Protein AF-A0A7S4EZ85-F1 (afdb_monomer_lite)

Structure (mmCIF, N/CA/C/O backbone):
data_AF-A0A7S4EZ85-F1
#
_entry.id   AF-A0A7S4EZ85-F1
#
loop_
_atom_site.group_PDB
_atom_site.id
_atom_site.type_symbol
_atom_site.label_atom_id
_atom_site.label_alt_id
_atom_site.label_comp_id
_atom_site.label_asym_id
_atom_site.label_entity_id
_atom_site.label_seq_id
_atom_site.pdbx_PDB_ins_code
_atom_site.Cartn_x
_atom_site.Cartn_y
_atom_site.Cartn_z
_atom_site.occupancy
_atom_site.B_iso_or_equiv
_atom_site.auth_seq_id
_atom_site.auth_comp_id
_atom_site.auth_asym_id
_atom_site.auth_atom_id
_atom_site.pdbx_PDB_model_num
ATOM 1 N N . MET A 1 1 ? -11.482 -18.197 4.451 1.00 43.00 1 MET A N 1
ATOM 2 C CA . MET A 1 1 ? -11.157 -16.796 4.796 1.00 43.00 1 MET A CA 1
ATOM 3 C C . MET A 1 1 ? -11.172 -15.980 3.517 1.00 43.00 1 MET A C 1
ATOM 5 O O . MET A 1 1 ? -10.595 -16.434 2.536 1.00 43.00 1 MET A O 1
ATOM 9 N N . GLY A 1 2 ? -11.897 -14.860 3.490 1.00 46.66 2 GLY A N 1
ATOM 10 C CA . GLY A 1 2 ? -11.925 -13.974 2.324 1.00 46.66 2 GLY A CA 1
ATOM 11 C C . GLY A 1 2 ? -10.583 -13.262 2.170 1.00 46.66 2 GLY A C 1
ATOM 12 O O . GLY A 1 2 ? -10.035 -12.781 3.157 1.00 46.66 2 GLY A O 1
ATOM 13 N N . ARG A 1 3 ? -10.043 -13.222 0.950 1.00 60.59 3 ARG A N 1
ATOM 14 C CA . ARG A 1 3 ? -8.898 -12.365 0.626 1.00 60.59 3 ARG A CA 1
ATOM 15 C C . ARG A 1 3 ? -9.414 -10.937 0.503 1.00 60.59 3 ARG A C 1
ATOM 17 O O . ARG A 1 3 ? -10.293 -10.693 -0.319 1.00 60.59 3 ARG A O 1
ATOM 24 N N . PHE A 1 4 ? -8.898 -10.022 1.313 1.00 78.00 4 PHE A N 1
ATOM 25 C CA . PHE A 1 4 ? -9.186 -8.596 1.187 1.00 78.00 4 PHE A CA 1
ATOM 26 C C . PHE A 1 4 ? -8.001 -7.887 0.526 1.00 78.00 4 PHE A C 1
ATOM 28 O O . PHE A 1 4 ? -6.850 -8.303 0.680 1.00 78.00 4 PHE A O 1
ATOM 35 N N . ALA A 1 5 ? -8.296 -6.844 -0.246 1.00 79.56 5 ALA A N 1
ATOM 36 C CA . ALA A 1 5 ? -7.300 -6.035 -0.931 1.00 79.56 5 ALA A CA 1
ATOM 37 C C . ALA A 1 5 ? -7.309 -4.620 -0.353 1.00 79.56 5 ALA A C 1
ATOM 39 O O . ALA A 1 5 ? -8.360 -3.985 -0.269 1.00 79.56 5 ALA A O 1
ATOM 40 N N . LEU A 1 6 ? -6.133 -4.140 0.031 1.00 82.81 6 LEU A N 1
ATOM 41 C CA . LEU A 1 6 ? -5.886 -2.766 0.424 1.00 82.81 6 LEU A CA 1
ATOM 42 C C . LEU A 1 6 ? -5.375 -2.003 -0.800 1.00 82.81 6 LEU A C 1
ATOM 44 O O . LEU A 1 6 ? -4.310 -2.322 -1.323 1.00 82.81 6 LEU A O 1
ATOM 48 N N . VAL A 1 7 ? -6.137 -1.011 -1.257 1.00 85.19 7 VAL A N 1
ATOM 49 C CA . VAL A 1 7 ? -5.767 -0.152 -2.389 1.00 85.19 7 VAL A CA 1
ATOM 50 C C . VAL A 1 7 ? -5.459 1.238 -1.853 1.00 85.19 7 VAL A C 1
ATOM 52 O O . VAL A 1 7 ? -6.335 1.880 -1.278 1.00 85.19 7 VAL A O 1
ATOM 55 N N . CYS A 1 8 ? -4.224 1.699 -2.028 1.00 86.25 8 CYS A N 1
ATOM 56 C CA . CYS A 1 8 ? -3.743 2.936 -1.420 1.00 86.25 8 CYS A CA 1
ATOM 57 C C . CYS A 1 8 ? -3.007 3.803 -2.428 1.00 86.25 8 CYS A C 1
ATOM 59 O O . CYS A 1 8 ? -2.204 3.301 -3.209 1.00 86.25 8 CYS A O 1
ATOM 61 N N . ASP A 1 9 ? -3.211 5.113 -2.339 1.00 89.38 9 ASP A N 1
ATOM 62 C CA . ASP A 1 9 ? -2.278 6.071 -2.924 1.00 89.38 9 ASP A CA 1
ATOM 63 C C . ASP A 1 9 ? -0.867 5.903 -2.315 1.00 89.38 9 ASP A C 1
ATOM 65 O O . ASP A 1 9 ? -0.711 5.396 -1.202 1.00 89.38 9 ASP A O 1
ATOM 69 N N . LEU A 1 10 ? 0.178 6.301 -3.041 1.00 89.50 10 LEU A N 1
ATOM 70 C CA . LEU A 1 10 ? 1.560 6.210 -2.564 1.00 89.50 10 LEU A CA 1
ATOM 71 C C . LEU A 1 10 ? 2.106 7.540 -2.051 1.00 89.50 10 LEU A C 1
ATOM 73 O O . LEU A 1 10 ? 2.644 7.606 -0.944 1.00 89.50 10 LEU A O 1
ATOM 77 N N . ASP A 1 11 ? 2.032 8.585 -2.869 1.00 82.38 11 ASP A N 1
ATOM 78 C CA . ASP A 1 11 ? 2.827 9.798 -2.701 1.00 82.38 11 ASP A CA 1
ATOM 79 C C . ASP A 1 11 ? 2.282 10.689 -1.581 1.00 82.38 11 ASP A C 1
ATOM 81 O O . ASP A 1 11 ? 1.299 11.405 -1.735 1.00 82.38 11 ASP A O 1
ATOM 85 N N . GLY A 1 12 ? 2.966 10.686 -0.434 1.00 75.06 12 GLY A N 1
ATOM 86 C CA . GLY A 1 12 ? 2.492 11.393 0.757 1.00 75.06 12 GLY A CA 1
ATOM 87 C C . GLY A 1 12 ? 1.373 10.661 1.500 1.00 75.06 12 GLY A C 1
ATOM 88 O O . GLY A 1 12 ? 0.860 11.231 2.464 1.00 75.06 12 GLY A O 1
ATOM 89 N N . THR A 1 13 ? 1.069 9.433 1.063 1.00 81.81 13 THR A N 1
ATOM 90 C CA . THR A 1 13 ? 0.199 8.464 1.726 1.00 81.81 13 THR A CA 1
ATOM 91 C C . THR A 1 13 ? 1.047 7.369 2.377 1.00 81.81 13 THR A C 1
ATOM 93 O O . THR A 1 13 ? 1.443 7.509 3.524 1.00 81.81 13 THR A O 1
ATOM 96 N N . LEU A 1 14 ? 1.417 6.314 1.643 1.00 85.88 14 LEU A N 1
ATOM 97 C CA . LEU A 1 14 ? 2.252 5.237 2.189 1.00 85.88 14 LEU A CA 1
ATOM 98 C C . LEU A 1 14 ? 3.740 5.595 2.221 1.00 85.88 14 LEU A C 1
ATOM 100 O O . LEU A 1 14 ? 4.479 5.139 3.093 1.00 85.88 14 LEU A O 1
ATOM 104 N N . LEU A 1 15 ? 4.207 6.373 1.242 1.00 88.25 15 LEU A N 1
ATOM 105 C CA . LEU A 1 15 ? 5.623 6.690 1.111 1.00 88.25 15 LEU A CA 1
ATOM 106 C C . LEU A 1 15 ? 5.997 7.919 1.940 1.00 88.25 15 LEU A C 1
ATOM 108 O O . LEU A 1 15 ? 5.321 8.952 1.841 1.00 88.25 15 LEU A O 1
ATOM 112 N N . PRO A 1 16 ? 7.126 7.878 2.675 1.00 84.25 16 PRO A N 1
ATOM 113 C CA . PRO A 1 16 ? 7.593 9.057 3.376 1.00 84.25 16 PRO A CA 1
ATOM 114 C C . PRO A 1 16 ? 7.947 10.173 2.387 1.00 84.25 16 PRO A C 1
ATOM 116 O O . PRO A 1 16 ? 8.383 9.942 1.248 1.00 84.25 16 PRO A O 1
ATOM 119 N N . ARG A 1 17 ? 7.749 11.416 2.835 1.00 81.19 17 ARG A N 1
ATOM 120 C CA . ARG A 1 17 ? 7.969 12.600 2.002 1.00 81.19 17 ARG A CA 1
ATOM 121 C C . ARG A 1 17 ? 9.449 12.776 1.664 1.00 81.19 17 ARG A C 1
ATOM 123 O O . ARG A 1 17 ? 10.295 12.554 2.531 1.00 81.19 17 ARG A O 1
ATOM 130 N N . PRO A 1 18 ? 9.770 13.233 0.443 1.00 85.00 18 PRO A N 1
ATOM 131 C CA . PRO A 1 18 ? 11.124 13.646 0.121 1.00 85.00 18 PRO A CA 1
ATOM 132 C C . PRO A 1 18 ? 11.614 14.786 1.024 1.00 85.00 18 PRO A C 1
ATOM 134 O O . PRO A 1 18 ? 10.828 15.652 1.414 1.00 85.00 18 PRO A O 1
ATOM 137 N N . TYR A 1 19 ? 12.911 14.807 1.329 1.00 81.88 19 TYR A N 1
ATOM 138 C CA . TYR A 1 19 ? 13.541 15.829 2.174 1.00 81.88 19 TYR A CA 1
ATOM 139 C C . TYR A 1 19 ? 14.948 16.199 1.684 1.00 81.88 19 TYR A C 1
ATOM 141 O O . TYR A 1 19 ? 15.572 15.453 0.936 1.00 81.88 19 TYR A O 1
ATOM 149 N N . GLY A 1 20 ? 15.471 17.344 2.134 1.00 82.44 20 GLY A N 1
ATOM 150 C CA . GLY A 1 20 ? 16.827 17.805 1.809 1.00 82.44 20 GLY A CA 1
ATOM 151 C C . GLY A 1 20 ? 16.972 18.497 0.446 1.00 82.44 20 GLY A C 1
ATOM 152 O O . GLY A 1 20 ? 16.021 18.608 -0.328 1.00 82.44 20 GLY A O 1
ATOM 153 N N . VAL A 1 21 ? 18.185 18.998 0.181 1.00 80.50 21 VAL A N 1
ATOM 154 C CA . VAL A 1 21 ? 18.593 19.608 -1.096 1.00 80.50 21 VAL A CA 1
ATOM 155 C C . VAL A 1 21 ? 19.984 19.063 -1.468 1.00 80.50 21 VAL A C 1
ATOM 157 O O . VAL A 1 21 ? 20.945 19.380 -0.766 1.00 80.50 21 VAL A O 1
ATOM 160 N N . PRO A 1 22 ? 20.121 18.251 -2.539 1.00 84.81 22 PRO A N 1
ATOM 161 C CA . PRO A 1 22 ? 19.055 17.784 -3.432 1.00 84.81 22 PRO A CA 1
ATOM 162 C C . PRO A 1 22 ? 18.043 16.858 -2.722 1.00 84.81 22 PRO A C 1
ATOM 164 O O . PRO A 1 22 ? 18.374 16.278 -1.686 1.00 84.81 22 PRO A O 1
ATOM 167 N N . PRO A 1 23 ? 16.812 16.727 -3.252 1.00 85.81 23 PRO A N 1
ATOM 168 C CA . PRO A 1 23 ? 15.755 15.949 -2.615 1.00 85.81 23 PRO A CA 1
ATOM 169 C C . PRO A 1 23 ? 16.105 14.457 -2.549 1.00 85.81 23 PRO A C 1
ATOM 171 O O . PRO A 1 23 ? 16.329 13.804 -3.567 1.00 85.81 23 PRO A O 1
ATOM 174 N N . ILE A 1 24 ? 16.106 13.916 -1.334 1.00 85.69 24 ILE A N 1
ATOM 175 C CA . ILE A 1 24 ? 16.218 12.491 -1.027 1.00 85.69 24 ILE A CA 1
ATOM 176 C C . ILE A 1 24 ? 14.803 11.934 -0.936 1.00 85.69 24 ILE A C 1
ATOM 178 O O . ILE A 1 24 ? 14.000 12.418 -0.143 1.00 85.69 24 ILE A O 1
ATOM 182 N N . ALA A 1 25 ? 14.497 10.919 -1.740 1.00 89.00 25 ALA A N 1
ATOM 183 C CA . ALA A 1 25 ? 13.196 10.263 -1.770 1.00 89.00 25 ALA A CA 1
ATOM 184 C C . ALA A 1 25 ? 13.276 8.925 -1.007 1.00 89.00 25 ALA A C 1
ATOM 186 O O . ALA A 1 25 ? 13.711 7.926 -1.587 1.00 89.00 25 ALA A O 1
ATOM 187 N N . PRO A 1 26 ? 12.904 8.882 0.286 1.00 89.44 26 PRO A N 1
ATOM 188 C CA . PRO A 1 26 ? 13.057 7.682 1.104 1.00 89.44 26 PRO A CA 1
ATOM 189 C C . PRO A 1 26 ? 12.141 6.544 0.623 1.00 89.44 26 PRO A C 1
ATOM 191 O O . PRO A 1 26 ? 11.081 6.818 0.040 1.00 89.44 26 PRO A O 1
ATOM 194 N N . PRO A 1 27 ? 12.537 5.280 0.841 1.00 94.19 27 PRO A N 1
ATOM 195 C CA . PRO A 1 27 ? 11.707 4.122 0.540 1.00 94.19 27 PRO A CA 1
ATOM 196 C C . PRO A 1 27 ? 10.623 3.891 1.608 1.00 94.19 27 PRO A C 1
ATOM 198 O O . PRO A 1 27 ? 10.640 4.505 2.675 1.00 94.19 27 PRO A O 1
ATOM 201 N N . LEU A 1 28 ? 9.692 2.978 1.321 1.00 92.88 28 LEU A N 1
ATOM 202 C CA . LEU A 1 28 ? 8.579 2.596 2.189 1.00 92.88 28 LEU A CA 1
ATOM 203 C C . LEU A 1 28 ? 9.061 2.126 3.563 1.00 92.88 28 LEU A C 1
ATOM 205 O O . LEU A 1 28 ? 8.479 2.531 4.563 1.00 92.88 28 LEU A O 1
ATOM 209 N N . SER A 1 29 ? 10.140 1.337 3.624 1.00 92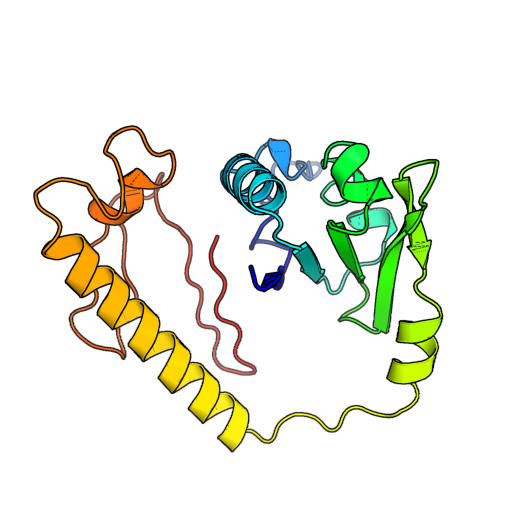.19 29 SER A N 1
ATOM 210 C CA . SER A 1 29 ? 10.679 0.788 4.879 1.00 92.19 29 SER A CA 1
ATOM 211 C C . SER A 1 29 ? 11.128 1.836 5.897 1.00 92.19 29 SER A C 1
ATOM 213 O O . SER A 1 29 ? 11.284 1.522 7.074 1.00 92.19 29 SER A O 1
ATOM 215 N N . HIS A 1 30 ? 11.311 3.087 5.472 1.00 87.06 30 HIS A N 1
ATOM 216 C CA . HIS A 1 30 ? 11.650 4.200 6.358 1.00 87.06 30 HIS A CA 1
ATOM 217 C C . HIS A 1 30 ? 10.407 4.886 6.954 1.00 87.06 30 HIS A C 1
ATOM 219 O O . HIS A 1 30 ? 10.545 5.826 7.735 1.00 87.06 30 HIS A O 1
ATOM 225 N N . GLY A 1 31 ? 9.202 4.477 6.548 1.00 81.81 31 GLY A N 1
ATOM 226 C CA . GLY A 1 31 ? 7.930 5.034 6.998 1.00 81.81 31 GLY A CA 1
ATOM 227 C C . GLY A 1 31 ? 7.205 4.152 8.016 1.00 81.81 31 GLY A C 1
ATOM 228 O O . GLY A 1 31 ? 7.455 2.948 8.089 1.00 81.81 31 GLY A O 1
ATOM 229 N N . PRO A 1 32 ? 6.248 4.728 8.766 1.00 81.50 32 PRO A N 1
ATOM 230 C CA . PRO A 1 32 ? 5.477 3.995 9.772 1.00 81.50 32 PRO A CA 1
ATOM 231 C C . PRO A 1 32 ? 4.549 2.933 9.160 1.00 81.50 32 PRO A C 1
ATOM 233 O O . PRO A 1 32 ? 4.208 1.962 9.828 1.00 81.50 32 PRO A O 1
ATOM 236 N N . ALA A 1 33 ? 4.177 3.076 7.884 1.00 84.62 33 ALA A N 1
ATOM 237 C CA . ALA A 1 33 ? 3.264 2.162 7.204 1.00 84.62 33 ALA A CA 1
ATOM 238 C C . ALA A 1 33 ? 3.884 0.795 6.858 1.00 84.62 33 ALA A C 1
ATOM 240 O O . ALA A 1 33 ? 3.151 -0.164 6.625 1.00 84.62 33 ALA A O 1
ATOM 241 N N . TYR A 1 34 ? 5.215 0.664 6.818 1.00 87.00 34 TYR A N 1
ATOM 242 C CA . TYR A 1 34 ? 5.855 -0.551 6.302 1.00 87.00 34 TYR A CA 1
ATOM 243 C C . TYR A 1 34 ? 5.533 -1.804 7.121 1.00 87.00 34 TYR A C 1
ATOM 245 O O . TYR A 1 34 ? 5.096 -2.811 6.565 1.00 87.00 34 TYR A O 1
ATOM 253 N N . GLN A 1 35 ? 5.718 -1.737 8.440 1.00 86.25 35 GLN A N 1
ATOM 254 C CA . GLN A 1 35 ? 5.521 -2.890 9.316 1.00 86.25 35 GLN A CA 1
ATOM 255 C C . GLN A 1 35 ? 4.047 -3.350 9.363 1.00 86.25 35 GLN A C 1
ATOM 257 O O . GLN A 1 35 ? 3.808 -4.539 9.140 1.00 86.25 35 GLN A O 1
ATOM 262 N N . PRO A 1 36 ? 3.048 -2.453 9.519 1.00 84.62 36 PRO A N 1
ATOM 263 C CA . PRO A 1 36 ? 1.638 -2.830 9.403 1.00 84.62 36 PRO A CA 1
ATOM 264 C C . PRO A 1 36 ? 1.282 -3.493 8.064 1.00 84.62 36 PRO A C 1
ATOM 266 O O . PRO A 1 36 ? 0.527 -4.462 8.031 1.00 84.62 36 PRO A O 1
ATOM 269 N N . LEU A 1 37 ? 1.846 -3.021 6.946 1.00 87.00 37 LEU A N 1
ATOM 270 C CA . LEU A 1 37 ? 1.600 -3.632 5.636 1.00 87.00 37 LEU A CA 1
ATOM 271 C C . LEU A 1 37 ? 2.153 -5.060 5.552 1.00 87.00 37 LEU A C 1
ATOM 273 O O . LEU A 1 37 ? 1.502 -5.927 4.970 1.00 87.00 37 LEU A O 1
ATOM 277 N N . LEU A 1 38 ? 3.324 -5.328 6.140 1.00 90.12 38 LEU A N 1
ATOM 278 C CA . LEU A 1 38 ? 3.862 -6.689 6.215 1.00 90.12 38 LEU A CA 1
ATOM 279 C C . LEU A 1 38 ? 2.953 -7.612 7.028 1.00 90.12 38 LEU A C 1
ATOM 281 O O . LEU A 1 38 ? 2.698 -8.733 6.600 1.00 90.12 38 LEU A O 1
ATOM 285 N N . GLU A 1 39 ? 2.438 -7.144 8.162 1.00 85.25 39 GLU A N 1
ATOM 286 C CA . GLU A 1 39 ? 1.526 -7.918 9.010 1.00 85.25 39 GLU A CA 1
ATOM 287 C C . GLU A 1 39 ? 0.217 -8.247 8.281 1.00 85.25 39 GLU A C 1
ATOM 289 O O . GLU A 1 39 ? -0.234 -9.392 8.304 1.00 85.25 39 GLU A O 1
ATOM 294 N N . LEU A 1 40 ? -0.352 -7.289 7.545 1.00 82.94 40 LEU A N 1
ATOM 295 C CA . LEU A 1 40 ? -1.525 -7.536 6.703 1.00 82.94 40 LEU A CA 1
ATOM 296 C C . LEU A 1 40 ? -1.248 -8.589 5.621 1.00 82.94 40 LEU A C 1
ATOM 298 O O . LEU A 1 40 ? -2.079 -9.470 5.389 1.00 82.94 40 LEU A O 1
ATOM 302 N N . LEU A 1 41 ? -0.081 -8.532 4.975 1.00 88.00 41 LEU A N 1
ATOM 303 C CA . LEU A 1 41 ? 0.319 -9.525 3.976 1.00 88.00 41 LEU A CA 1
ATOM 304 C C . LEU A 1 41 ? 0.468 -10.928 4.589 1.00 88.00 41 LEU A C 1
ATOM 306 O O . LEU A 1 41 ? 0.053 -11.905 3.966 1.00 88.00 41 LEU A O 1
ATOM 310 N N . GLU A 1 42 ? 0.992 -11.043 5.814 1.00 89.88 42 GLU A N 1
ATOM 311 C CA . GLU A 1 42 ? 1.065 -12.322 6.544 1.00 89.88 42 GLU A CA 1
ATOM 312 C C . GLU A 1 42 ? -0.322 -12.887 6.873 1.00 89.88 42 GLU A C 1
ATOM 314 O O . GLU A 1 42 ? -0.529 -14.100 6.838 1.00 89.88 42 GLU A O 1
ATOM 319 N N . LEU A 1 43 ? -1.301 -12.017 7.126 1.00 84.88 43 LEU A N 1
ATOM 320 C CA . LEU A 1 43 ? -2.703 -12.399 7.315 1.00 84.88 43 LEU A CA 1
ATOM 321 C C . LEU A 1 43 ? -3.414 -12.768 5.997 1.00 84.88 43 LEU A C 1
ATOM 323 O O . LEU A 1 43 ? -4.586 -13.148 6.008 1.00 84.88 43 LEU A O 1
ATOM 327 N N . GLY A 1 44 ? -2.715 -12.695 4.860 1.00 83.88 44 GLY A N 1
ATOM 328 C CA . GLY A 1 44 ? -3.226 -13.071 3.542 1.00 83.88 44 GLY A CA 1
ATOM 329 C C . GLY A 1 44 ? -3.914 -11.940 2.777 1.00 83.88 44 GLY A C 1
ATOM 330 O O . GLY A 1 44 ? -4.648 -12.222 1.822 1.00 83.88 44 GLY A O 1
ATOM 331 N N . ALA A 1 45 ? -3.697 -10.685 3.179 1.00 84.25 45 ALA A N 1
ATOM 332 C CA . ALA A 1 45 ? -4.139 -9.522 2.419 1.00 84.25 45 ALA A CA 1
ATOM 333 C C . ALA A 1 45 ? -3.379 -9.385 1.092 1.00 84.25 45 ALA A C 1
ATOM 335 O O . ALA A 1 45 ? -2.301 -9.946 0.894 1.00 84.25 45 ALA A O 1
ATOM 336 N N . MET A 1 46 ? -3.936 -8.577 0.196 1.00 89.25 46 MET A N 1
ATOM 337 C CA . MET A 1 46 ? -3.237 -8.035 -0.966 1.00 89.25 46 MET A CA 1
ATOM 338 C C . MET A 1 46 ? -3.045 -6.530 -0.781 1.00 89.25 46 MET A C 1
ATOM 340 O O . MET A 1 46 ? -3.961 -5.852 -0.327 1.00 89.25 46 MET A O 1
ATOM 344 N N . VAL A 1 47 ? -1.885 -5.999 -1.158 1.00 90.88 47 VAL A N 1
ATOM 345 C CA . VAL A 1 47 ? -1.579 -4.566 -1.125 1.00 90.88 47 VAL A CA 1
ATOM 346 C C . VAL A 1 47 ? -1.381 -4.069 -2.552 1.00 90.88 47 VAL A C 1
ATOM 348 O O . VAL A 1 47 ? -0.534 -4.574 -3.289 1.00 90.88 47 VAL A O 1
ATOM 351 N N . VAL A 1 48 ? -2.153 -3.058 -2.937 1.00 92.44 48 VAL A N 1
ATOM 352 C CA . VAL A 1 48 ? -2.089 -2.407 -4.244 1.00 92.44 48 VAL A CA 1
ATOM 353 C C . VAL A 1 48 ? -1.728 -0.941 -4.036 1.00 92.44 48 VAL A C 1
ATOM 355 O O . VAL A 1 48 ? -2.542 -0.152 -3.558 1.00 92.44 48 VAL A O 1
ATOM 358 N N . GLY A 1 49 ? -0.502 -0.574 -4.397 1.00 93.44 49 GLY A N 1
ATOM 359 C CA . GLY A 1 49 ? -0.080 0.823 -4.448 1.00 93.44 49 GLY A CA 1
ATOM 360 C C . GLY A 1 49 ? -0.591 1.496 -5.716 1.00 93.44 49 GLY A C 1
ATOM 361 O O . GLY A 1 49 ? -0.517 0.901 -6.786 1.00 93.44 49 GLY A O 1
ATOM 362 N N . VAL A 1 50 ? -1.078 2.727 -5.620 1.00 91.06 50 VAL A N 1
ATOM 363 C CA . VAL A 1 50 ? -1.557 3.538 -6.741 1.00 91.06 50 VAL A CA 1
ATOM 364 C C . VAL A 1 50 ? -0.788 4.851 -6.762 1.00 91.06 50 VAL A C 1
ATOM 366 O O . VAL A 1 50 ? -0.613 5.498 -5.737 1.00 91.06 50 VAL A O 1
ATOM 369 N N . THR A 1 51 ? -0.303 5.259 -7.927 1.00 91.44 51 THR A N 1
ATOM 370 C CA . THR A 1 51 ? 0.440 6.515 -8.089 1.00 91.44 51 THR A CA 1
ATOM 371 C C . THR A 1 51 ? 0.196 7.114 -9.468 1.00 91.44 51 THR A C 1
ATOM 373 O O . THR A 1 51 ? -0.067 6.405 -10.440 1.00 91.44 51 THR A O 1
ATOM 376 N N . GLY A 1 52 ? 0.290 8.441 -9.560 1.00 88.50 52 GLY A N 1
ATOM 377 C CA . GLY A 1 52 ? 0.339 9.161 -10.836 1.00 88.50 52 GLY A CA 1
ATOM 378 C C . GLY A 1 52 ? 1.705 9.099 -11.530 1.00 88.50 52 GLY A C 1
ATOM 379 O O . GLY A 1 52 ? 1.806 9.462 -12.697 1.00 88.50 52 GLY A O 1
ATOM 380 N N . SER A 1 53 ? 2.751 8.654 -10.830 1.00 91.69 53 SER A N 1
ATOM 381 C CA . SER A 1 53 ? 4.120 8.579 -11.359 1.00 91.69 53 SER A CA 1
ATOM 382 C C . SER A 1 53 ? 4.351 7.304 -12.176 1.00 91.69 53 SER A C 1
ATOM 384 O O . SER A 1 53 ? 3.513 6.403 -12.168 1.00 91.69 53 SER A O 1
ATOM 386 N N . SER A 1 54 ? 5.494 7.208 -12.863 1.00 93.81 54 SER A N 1
ATOM 387 C CA . SER A 1 54 ? 5.886 6.007 -13.611 1.00 93.81 54 SER A CA 1
ATOM 388 C C . SER A 1 54 ? 6.418 4.897 -12.694 1.00 93.81 54 SER A C 1
ATOM 390 O O . SER A 1 54 ? 6.769 5.127 -11.530 1.00 93.81 54 SER A O 1
ATOM 392 N N . LEU A 1 55 ? 6.534 3.679 -13.238 1.00 94.81 55 LEU A N 1
ATOM 393 C CA . LEU A 1 55 ? 7.104 2.530 -12.524 1.00 94.81 55 LEU A CA 1
ATOM 394 C C . LEU A 1 55 ? 8.499 2.830 -11.968 1.00 94.81 55 LEU A C 1
ATOM 396 O O . LEU A 1 55 ? 8.769 2.512 -10.814 1.00 94.81 55 LEU A O 1
ATOM 400 N N . ASP A 1 56 ? 9.375 3.462 -12.749 1.00 94.25 56 ASP A N 1
ATOM 401 C CA . ASP A 1 56 ? 10.767 3.695 -12.349 1.00 94.25 56 ASP A CA 1
ATOM 402 C C . ASP A 1 56 ? 10.892 4.553 -11.086 1.00 94.25 56 ASP A C 1
ATOM 404 O O . ASP A 1 56 ? 11.810 4.350 -10.290 1.00 94.25 56 ASP A O 1
ATOM 408 N N . THR A 1 57 ? 9.946 5.469 -10.857 1.00 90.31 57 THR A N 1
ATOM 409 C CA . THR A 1 57 ? 9.928 6.321 -9.661 1.00 90.31 57 THR A CA 1
ATOM 410 C C . THR A 1 57 ? 9.703 5.515 -8.382 1.00 90.31 57 THR A C 1
ATOM 412 O O . THR A 1 57 ? 10.350 5.771 -7.364 1.00 90.31 57 THR A O 1
ATOM 415 N N . HIS A 1 58 ? 8.812 4.522 -8.430 1.00 94.06 58 HIS A N 1
ATOM 416 C CA . HIS A 1 58 ? 8.311 3.836 -7.231 1.00 94.06 58 HIS A CA 1
ATOM 417 C C . HIS A 1 58 ? 8.648 2.352 -7.160 1.00 94.06 58 HIS A C 1
ATOM 419 O O . HIS A 1 58 ? 8.416 1.715 -6.135 1.00 94.06 58 HIS A O 1
ATOM 425 N N . ARG A 1 59 ? 9.288 1.802 -8.192 1.00 95.56 59 ARG A N 1
ATOM 426 C CA . ARG A 1 59 ? 9.776 0.424 -8.209 1.00 95.56 59 ARG A CA 1
ATOM 427 C C . ARG A 1 59 ? 10.640 0.128 -6.988 1.00 95.56 59 ARG A C 1
ATOM 429 O O . ARG A 1 59 ? 10.329 -0.785 -6.237 1.00 95.56 59 ARG A O 1
ATOM 436 N N . LYS A 1 60 ? 11.689 0.924 -6.771 1.00 94.31 60 LYS A N 1
ATOM 437 C CA . LYS A 1 60 ? 12.603 0.742 -5.634 1.00 94.31 60 LYS A CA 1
ATOM 438 C C . LYS A 1 60 ? 12.030 1.261 -4.324 1.00 94.31 60 LYS A C 1
ATOM 440 O O . LYS A 1 60 ? 12.338 0.723 -3.280 1.00 94.31 60 LYS A O 1
ATOM 445 N N . ARG A 1 61 ? 11.226 2.325 -4.376 1.00 93.56 61 ARG A N 1
ATOM 446 C CA . ARG A 1 61 ? 10.718 2.987 -3.167 1.00 93.56 61 ARG A CA 1
ATOM 447 C C . ARG A 1 61 ? 9.542 2.261 -2.533 1.00 93.56 61 ARG A C 1
ATOM 449 O O . ARG A 1 61 ? 9.323 2.436 -1.347 1.00 93.56 61 ARG A O 1
ATOM 456 N N . PHE A 1 62 ? 8.777 1.504 -3.309 1.00 96.31 62 PHE A N 1
ATOM 457 C CA . PHE A 1 62 ? 7.575 0.821 -2.845 1.00 96.31 62 PHE A CA 1
ATOM 458 C C . PHE A 1 62 ? 7.624 -0.664 -3.180 1.00 96.31 62 PHE A C 1
ATOM 460 O O . PHE A 1 62 ? 7.585 -1.504 -2.291 1.00 96.31 62 PHE A O 1
ATOM 467 N N . PHE A 1 63 ? 7.708 -0.999 -4.468 1.00 96.81 63 PHE A N 1
ATOM 468 C CA . PHE A 1 63 ? 7.441 -2.364 -4.908 1.00 96.81 63 PHE A CA 1
ATOM 469 C C . PHE A 1 63 ? 8.507 -3.348 -4.414 1.00 96.81 63 PHE A C 1
ATOM 471 O O . PHE A 1 63 ? 8.174 -4.365 -3.815 1.00 96.81 63 PHE A O 1
ATOM 478 N N . GLU A 1 64 ? 9.786 -3.038 -4.626 1.00 96.88 64 GLU A N 1
ATOM 479 C CA . GLU A 1 64 ? 10.922 -3.893 -4.259 1.00 96.88 64 GLU A CA 1
ATOM 480 C C . GLU A 1 64 ? 11.229 -3.907 -2.755 1.00 96.88 64 GLU A C 1
ATOM 482 O O . GLU A 1 64 ? 11.973 -4.783 -2.315 1.00 96.88 64 GLU A O 1
ATOM 487 N N . GLU A 1 65 ? 10.614 -3.017 -1.971 1.00 97.19 65 GLU A N 1
ATOM 488 C CA . GLU A 1 65 ? 10.739 -3.004 -0.507 1.00 97.19 65 GLU A CA 1
ATOM 489 C C . GLU A 1 65 ? 10.081 -4.226 0.134 1.00 97.19 65 GLU A C 1
ATOM 491 O O . GLU A 1 65 ? 10.491 -4.670 1.202 1.00 97.19 65 GLU A O 1
ATOM 496 N N . PHE A 1 66 ? 9.076 -4.815 -0.519 1.00 97.75 66 PHE A N 1
ATOM 497 C CA . PHE A 1 66 ? 8.411 -5.992 0.020 1.00 97.75 66 PHE A CA 1
ATOM 498 C C . PHE A 1 66 ? 9.249 -7.271 -0.160 1.00 97.75 66 PHE A C 1
ATOM 500 O O . PHE A 1 66 ? 9.831 -7.508 -1.234 1.00 97.75 66 PHE A O 1
ATOM 507 N N . PRO A 1 67 ? 9.244 -8.173 0.844 1.00 97.88 67 PRO A N 1
ATOM 508 C CA . PRO A 1 67 ? 9.870 -9.484 0.750 1.00 97.88 67 PRO A CA 1
ATOM 509 C C . PRO A 1 67 ? 9.481 -10.253 -0.516 1.00 97.88 67 PRO A C 1
ATOM 511 O O . PRO A 1 67 ? 8.324 -10.256 -0.947 1.00 97.88 67 PRO A O 1
ATOM 514 N N . LEU A 1 68 ? 10.451 -10.982 -1.077 1.00 97.75 68 LEU A N 1
ATOM 515 C CA . LEU A 1 68 ? 10.303 -11.696 -2.348 1.00 97.75 68 LEU A CA 1
ATOM 516 C C . LEU A 1 68 ? 9.073 -12.618 -2.386 1.00 97.75 68 LEU A C 1
ATOM 518 O O . LEU A 1 68 ? 8.398 -12.687 -3.410 1.00 97.75 68 LEU A O 1
ATOM 522 N N . ARG A 1 69 ? 8.743 -13.287 -1.272 1.00 97.94 69 ARG A N 1
ATOM 523 C CA . ARG A 1 69 ? 7.579 -14.188 -1.176 1.00 97.94 69 ARG A CA 1
ATOM 524 C C . ARG A 1 69 ? 6.238 -13.486 -1.426 1.00 97.94 69 ARG A C 1
ATOM 526 O O . ARG A 1 69 ? 5.338 -14.081 -2.008 1.00 97.94 69 ARG A O 1
ATOM 533 N N . PHE A 1 70 ? 6.095 -12.223 -1.022 1.00 97.50 70 PHE A N 1
ATOM 534 C CA . PHE A 1 70 ? 4.851 -11.472 -1.220 1.00 97.50 70 PHE A CA 1
ATOM 535 C C . PHE A 1 70 ? 4.755 -10.932 -2.645 1.00 97.50 70 PHE A C 1
ATOM 537 O O . PHE A 1 70 ? 3.681 -10.932 -3.242 1.00 97.50 70 PHE A O 1
ATOM 544 N N . ARG A 1 71 ? 5.897 -10.557 -3.233 1.00 97.56 71 ARG A N 1
ATOM 545 C CA . ARG A 1 71 ? 5.964 -10.166 -4.645 1.00 97.56 71 ARG A CA 1
ATOM 546 C C . ARG A 1 71 ? 5.645 -11.342 -5.568 1.00 97.56 71 ARG A C 1
ATOM 548 O O . ARG A 1 71 ? 4.739 -11.249 -6.386 1.00 97.56 71 ARG A O 1
ATOM 555 N N . THR A 1 72 ? 6.339 -12.465 -5.402 1.00 97.56 72 THR A N 1
ATOM 556 C CA . THR A 1 72 ? 6.176 -13.671 -6.243 1.00 97.56 72 THR A CA 1
ATOM 557 C C . THR A 1 72 ? 4.794 -14.316 -6.129 1.00 97.56 72 THR A C 1
ATOM 559 O O . THR A 1 72 ? 4.301 -14.872 -7.106 1.00 97.56 72 THR A O 1
ATOM 562 N N . SER A 1 73 ? 4.131 -14.207 -4.974 1.00 95.25 73 SER A N 1
ATOM 563 C CA . SER A 1 73 ? 2.751 -14.685 -4.791 1.00 95.25 73 SER A CA 1
ATOM 564 C C . SER A 1 73 ? 1.682 -13.752 -5.371 1.00 95.25 73 SER A C 1
ATOM 566 O O . SER A 1 73 ? 0.501 -14.101 -5.357 1.00 95.25 73 SER A O 1
ATOM 568 N N . GLY A 1 74 ? 2.067 -12.576 -5.881 1.00 92.69 74 GLY A N 1
ATOM 569 C CA . GLY A 1 74 ? 1.134 -11.571 -6.388 1.00 92.69 74 GLY A CA 1
ATOM 570 C C . GLY A 1 74 ? 0.357 -10.836 -5.293 1.00 92.69 74 GLY A C 1
ATOM 571 O O . GLY A 1 74 ? -0.635 -10.184 -5.599 1.00 92.69 74 GLY A O 1
ATOM 572 N N . ALA A 1 75 ? 0.785 -10.926 -4.030 1.00 93.88 75 ALA A N 1
ATOM 573 C CA . ALA A 1 75 ? 0.157 -10.211 -2.920 1.00 93.88 75 ALA A CA 1
ATOM 574 C C . ALA A 1 75 ? 0.492 -8.708 -2.917 1.00 93.88 75 ALA A C 1
ATOM 576 O O . ALA A 1 75 ? -0.170 -7.939 -2.229 1.00 93.88 75 ALA A O 1
ATOM 577 N N . VAL A 1 76 ? 1.492 -8.281 -3.694 1.00 96.12 76 VAL A N 1
ATOM 578 C CA . VAL A 1 76 ? 1.870 -6.873 -3.867 1.00 96.12 76 VAL A CA 1
ATOM 579 C C . VAL A 1 76 ? 1.730 -6.481 -5.332 1.00 96.12 76 VAL A C 1
ATOM 581 O O . VAL A 1 76 ? 2.280 -7.143 -6.219 1.00 96.12 76 VAL A O 1
ATOM 584 N N . MET A 1 77 ? 1.024 -5.382 -5.581 1.00 96.31 77 MET A N 1
ATOM 585 C CA . MET A 1 77 ? 0.825 -4.808 -6.908 1.00 96.31 77 MET A CA 1
ATOM 586 C C . MET A 1 77 ? 1.073 -3.298 -6.900 1.00 96.31 77 MET A C 1
ATOM 588 O O . MET A 1 77 ? 0.972 -2.639 -5.864 1.00 96.31 77 MET A O 1
ATOM 592 N N . LEU A 1 78 ? 1.392 -2.747 -8.068 1.00 96.75 78 LEU A N 1
ATOM 593 C CA . LEU A 1 78 ? 1.629 -1.323 -8.269 1.00 96.75 78 LEU A CA 1
ATOM 594 C C . LEU A 1 78 ? 0.914 -0.839 -9.532 1.00 96.75 78 LEU A C 1
ATOM 596 O O . LEU A 1 78 ? 1.285 -1.197 -10.649 1.00 96.75 78 LEU A O 1
ATOM 600 N N . ALA A 1 79 ? -0.107 -0.016 -9.339 1.00 93.69 79 ALA A N 1
ATOM 601 C CA . ALA A 1 79 ? -0.805 0.717 -10.375 1.00 93.69 79 ALA A CA 1
ATOM 602 C C . ALA A 1 79 ? -0.139 2.090 -10.564 1.00 93.69 79 ALA A C 1
ATOM 604 O O . ALA A 1 79 ? -0.081 2.899 -9.639 1.00 93.69 79 ALA A O 1
ATOM 605 N N . VAL A 1 80 ? 0.378 2.353 -11.757 1.00 92.31 80 VAL A N 1
ATOM 606 C CA . VAL A 1 80 ? 1.123 3.578 -12.091 1.00 92.31 80 VAL A CA 1
ATOM 607 C C . VAL A 1 80 ? 0.345 4.430 -13.081 1.00 92.31 80 VAL A C 1
ATOM 609 O O . VAL A 1 80 ? -0.644 3.966 -13.656 1.00 92.31 80 VAL A O 1
ATOM 612 N N . GLU A 1 81 ? 0.795 5.669 -13.285 1.00 88.62 81 GLU A N 1
ATOM 613 C CA . GLU A 1 81 ? 0.210 6.597 -14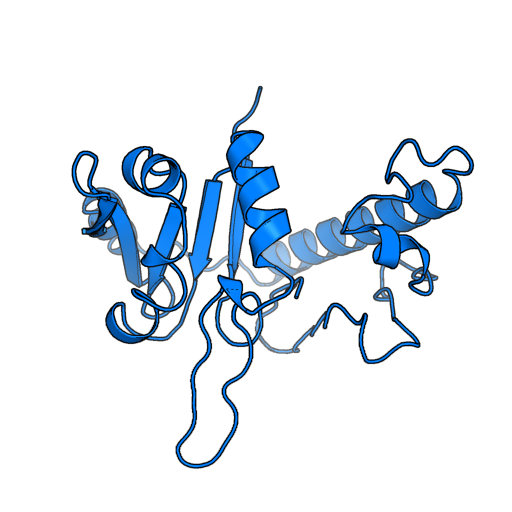.263 1.00 88.62 81 GLU A CA 1
ATOM 614 C C . GLU A 1 81 ? -1.310 6.742 -14.074 1.00 88.62 81 GLU A C 1
ATOM 616 O O . GLU A 1 81 ? -2.101 6.685 -15.016 1.00 88.62 81 GLU A O 1
ATOM 621 N N . THR A 1 82 ? -1.723 6.872 -12.809 1.00 82.75 82 THR A N 1
ATOM 622 C CA . THR A 1 82 ? -3.131 6.986 -12.397 1.00 82.75 82 THR A CA 1
ATOM 623 C C . THR A 1 82 ? -3.945 5.740 -12.767 1.00 82.75 82 THR A C 1
ATOM 625 O O . THR A 1 82 ? -5.104 5.816 -13.166 1.00 82.75 82 THR A O 1
ATOM 628 N N . GLY A 1 83 ? -3.330 4.563 -12.633 1.00 81.00 83 GLY A N 1
ATOM 629 C CA . GLY A 1 83 ? -3.993 3.280 -12.854 1.00 81.00 83 GLY A CA 1
ATOM 630 C C . GLY A 1 83 ? -4.142 2.882 -14.320 1.00 81.00 83 GLY A C 1
ATOM 631 O O . GLY A 1 83 ? -4.878 1.945 -14.610 1.00 81.00 83 GLY A O 1
ATOM 632 N N . GLN A 1 84 ? -3.436 3.536 -15.246 1.00 81.69 84 GLN A N 1
ATOM 633 C CA . GLN A 1 84 ? -3.395 3.107 -16.650 1.00 81.69 84 GLN A CA 1
ATOM 634 C C . GLN A 1 84 ? -2.650 1.781 -16.829 1.00 81.69 84 GLN A C 1
ATOM 636 O O . GLN A 1 84 ? -2.931 1.009 -17.751 1.00 81.69 84 GLN A O 1
ATOM 641 N N . HIS A 1 85 ? -1.688 1.505 -15.950 1.00 88.12 85 HIS A N 1
ATOM 642 C CA . HIS A 1 85 ? -0.886 0.292 -15.982 1.00 88.12 85 HIS A CA 1
ATOM 643 C C . HIS A 1 85 ? -0.814 -0.323 -14.591 1.00 88.12 85 HIS A C 1
ATOM 645 O O . HIS A 1 85 ? -0.510 0.368 -13.623 1.00 88.12 85 HIS A O 1
ATOM 651 N N . LEU A 1 86 ? -1.048 -1.631 -14.507 1.00 93.88 86 LEU A N 1
ATOM 652 C CA . LEU A 1 86 ? -0.887 -2.417 -13.291 1.00 93.88 86 LEU A CA 1
ATOM 653 C C . LEU A 1 86 ? 0.319 -3.339 -13.444 1.00 93.88 86 LEU A C 1
ATOM 655 O O . LEU A 1 86 ? 0.479 -3.997 -14.472 1.00 93.88 86 LEU A O 1
ATOM 659 N N . TYR A 1 87 ? 1.150 -3.395 -12.413 1.00 96.81 87 TYR A N 1
ATOM 660 C CA . TYR A 1 87 ? 2.288 -4.296 -12.316 1.00 96.81 87 TYR A CA 1
ATOM 661 C C . TYR A 1 87 ? 2.111 -5.216 -11.112 1.00 96.81 87 TYR A C 1
ATOM 663 O O . TYR A 1 87 ? 1.754 -4.770 -10.022 1.00 96.81 87 TYR A O 1
ATOM 671 N N . ARG A 1 88 ? 2.407 -6.498 -11.302 1.00 95.75 88 ARG A N 1
ATOM 672 C CA . ARG A 1 88 ? 2.478 -7.519 -10.248 1.00 95.75 88 ARG A CA 1
ATOM 673 C C . ARG A 1 88 ? 3.866 -8.139 -10.223 1.00 95.75 88 ARG A C 1
ATOM 675 O O . ARG A 1 88 ? 4.669 -7.902 -11.121 1.00 95.75 88 ARG A O 1
ATOM 682 N N . GLY A 1 89 ? 4.169 -8.942 -9.209 1.00 96.62 89 GLY A N 1
ATOM 683 C CA . GLY A 1 89 ? 5.438 -9.660 -9.188 1.00 96.62 89 GLY A CA 1
ATOM 684 C C . GLY A 1 89 ? 5.437 -10.802 -10.195 1.00 96.62 89 GLY A C 1
ATOM 685 O O . GLY A 1 89 ? 4.468 -11.558 -10.312 1.00 96.62 89 GLY A O 1
ATOM 686 N N . ASP A 1 90 ? 6.539 -10.939 -10.919 1.00 97.19 90 ASP A N 1
ATOM 687 C CA . ASP A 1 90 ? 6.863 -12.172 -11.613 1.00 97.19 90 ASP A CA 1
ATOM 688 C C . ASP A 1 90 ? 6.961 -13.329 -10.604 1.00 97.19 90 ASP A C 1
ATOM 690 O O . ASP A 1 90 ? 7.531 -13.187 -9.522 1.00 97.19 90 ASP A O 1
ATOM 694 N N . SER A 1 91 ? 6.420 -14.489 -10.972 1.00 96.12 91 SER A N 1
ATOM 695 C CA . SER A 1 91 ? 6.300 -15.648 -10.076 1.00 96.12 91 SER A CA 1
ATOM 696 C C . SER A 1 91 ? 7.641 -16.240 -9.628 1.00 96.12 91 SER A C 1
ATOM 698 O O . SER A 1 91 ? 7.684 -16.965 -8.637 1.00 96.12 91 SER A O 1
ATOM 700 N N . VAL A 1 92 ? 8.733 -15.927 -10.333 1.00 95.69 92 VAL A N 1
ATOM 701 C CA . VAL A 1 92 ? 10.067 -16.477 -10.066 1.00 95.69 92 VAL A CA 1
ATOM 702 C C . VAL A 1 92 ? 10.965 -15.431 -9.415 1.00 95.69 92 VAL A C 1
ATOM 704 O O . VAL A 1 92 ? 11.499 -15.638 -8.330 1.00 95.69 92 VAL A O 1
ATOM 707 N N . SER A 1 93 ? 11.133 -14.288 -10.075 1.00 97.06 93 SER A N 1
ATOM 708 C CA . SER A 1 93 ? 12.063 -13.230 -9.662 1.00 97.06 93 SER A CA 1
ATOM 709 C C . SER A 1 93 ? 11.434 -12.184 -8.737 1.00 97.06 93 SER A C 1
ATOM 711 O O . SER A 1 93 ? 12.142 -11.386 -8.116 1.00 97.06 93 SER A O 1
ATOM 713 N N . GLY A 1 94 ? 10.101 -12.135 -8.679 1.00 95.81 94 GLY A N 1
ATOM 714 C CA . GLY A 1 94 ? 9.354 -11.065 -8.028 1.00 95.81 94 GLY A CA 1
ATOM 715 C C . GLY A 1 94 ? 9.572 -9.693 -8.666 1.00 95.81 94 GLY A C 1
ATOM 716 O O . GLY A 1 94 ? 9.194 -8.696 -8.052 1.00 95.81 94 GLY A O 1
ATOM 717 N N . ALA A 1 95 ? 10.221 -9.604 -9.831 1.00 97.38 95 ALA A N 1
ATOM 718 C CA . ALA A 1 95 ? 10.391 -8.347 -10.547 1.00 97.38 95 ALA A CA 1
ATOM 719 C C . ALA A 1 95 ? 9.026 -7.826 -11.032 1.00 97.38 95 ALA A C 1
ATOM 721 O O . ALA A 1 95 ? 8.133 -8.640 -11.277 1.00 97.38 95 ALA A O 1
ATOM 722 N N . PRO A 1 96 ? 8.840 -6.503 -11.184 1.00 97.19 96 PRO A N 1
ATOM 723 C CA . PRO A 1 96 ? 7.603 -5.971 -11.737 1.00 97.19 96 PRO A CA 1
ATOM 724 C C . PRO A 1 96 ? 7.356 -6.524 -13.145 1.00 97.19 96 PRO A C 1
ATOM 726 O O . PRO A 1 96 ? 8.182 -6.361 -14.042 1.00 97.19 96 PRO A O 1
ATOM 729 N N . LEU A 1 97 ? 6.202 -7.147 -13.332 1.00 96.56 97 LEU A N 1
ATOM 730 C CA . LEU A 1 97 ? 5.691 -7.636 -14.601 1.00 96.56 97 LEU A CA 1
ATOM 731 C C . LEU A 1 97 ? 4.340 -6.970 -14.848 1.00 96.56 97 LEU A C 1
ATOM 733 O O . LEU A 1 97 ? 3.473 -6.979 -13.970 1.00 96.56 97 LEU A O 1
ATOM 737 N N . LYS A 1 98 ? 4.171 -6.374 -16.029 1.00 94.88 98 LYS A N 1
ATOM 738 C CA . LYS A 1 98 ? 2.914 -5.729 -16.410 1.00 94.88 98 LYS A CA 1
ATOM 739 C C . LYS A 1 98 ? 1.793 -6.768 -16.461 1.00 94.88 98 LYS A C 1
ATOM 741 O O . LYS A 1 98 ? 1.977 -7.866 -16.986 1.00 94.88 98 LYS A O 1
ATOM 746 N N . ASP A 1 99 ? 0.643 -6.426 -15.898 1.00 91.19 99 ASP A N 1
ATOM 747 C CA . ASP A 1 99 ? -0.543 -7.267 -15.961 1.00 91.19 99 ASP A CA 1
ATOM 748 C C . ASP A 1 99 ? -1.307 -6.999 -17.265 1.00 91.19 99 ASP A C 1
ATOM 750 O O . ASP A 1 99 ? -2.020 -6.004 -17.411 1.00 91.19 99 ASP A O 1
ATOM 754 N N . GLU A 1 100 ? -1.121 -7.889 -18.240 1.00 87.31 100 GLU A N 1
ATOM 755 C CA . GLU A 1 100 ? -1.752 -7.780 -19.559 1.00 87.31 100 GLU A CA 1
ATOM 756 C C . GLU A 1 100 ? -3.276 -7.966 -19.508 1.00 87.31 100 GLU A C 1
ATOM 758 O O . GLU A 1 100 ? -3.992 -7.392 -20.328 1.00 87.31 100 GLU A O 1
ATOM 763 N N . ALA A 1 101 ? -3.800 -8.721 -18.533 1.00 84.31 101 ALA A N 1
ATOM 764 C CA . ALA A 1 101 ? -5.244 -8.883 -18.375 1.00 84.31 101 ALA A CA 1
ATOM 765 C C . ALA A 1 101 ? -5.876 -7.571 -17.900 1.00 84.31 101 ALA A C 1
ATOM 767 O O . ALA A 1 101 ? -6.888 -7.134 -18.447 1.00 84.31 101 ALA A O 1
ATOM 768 N N . PHE A 1 102 ? -5.234 -6.889 -16.948 1.00 83.31 102 PHE A N 1
ATOM 769 C CA . PHE A 1 102 ? -5.634 -5.540 -16.561 1.00 83.31 102 PHE A CA 1
ATOM 770 C C . PHE A 1 102 ? -5.522 -4.557 -17.734 1.00 83.31 102 PHE A C 1
ATOM 772 O O . PHE A 1 102 ? -6.451 -3.790 -17.975 1.00 83.31 102 PHE A O 1
ATOM 779 N N . ALA A 1 103 ? -4.431 -4.608 -18.506 1.00 75.44 103 ALA A N 1
ATOM 780 C CA . ALA A 1 103 ? -4.256 -3.749 -19.679 1.00 75.44 103 ALA A CA 1
ATOM 781 C C . ALA A 1 103 ? -5.377 -3.937 -20.720 1.00 75.44 103 ALA A C 1
ATOM 783 O O . ALA A 1 103 ? -5.845 -2.954 -21.296 1.00 75.44 103 ALA A O 1
ATOM 784 N N . ALA A 1 104 ? -5.844 -5.173 -20.920 1.00 74.12 104 ALA A N 1
ATOM 785 C CA . ALA A 1 104 ? -6.982 -5.468 -21.784 1.00 74.12 104 ALA A CA 1
ATOM 786 C C . ALA A 1 104 ? -8.301 -4.888 -21.236 1.00 74.12 104 ALA A C 1
ATOM 788 O O . ALA A 1 104 ? -9.087 -4.341 -22.007 1.00 74.12 104 ALA A O 1
ATOM 789 N N . MET A 1 105 ? -8.519 -4.938 -19.915 1.00 72.75 105 MET A N 1
ATOM 790 C CA . MET A 1 105 ? -9.724 -4.384 -19.280 1.00 72.75 105 MET A CA 1
ATOM 791 C C . MET A 1 105 ? -9.750 -2.854 -19.240 1.00 72.75 105 MET A C 1
ATOM 793 O O . MET A 1 105 ? -10.815 -2.273 -19.377 1.00 72.75 105 MET A O 1
ATOM 797 N N . VAL A 1 106 ? -8.613 -2.169 -19.076 1.00 64.69 106 VAL A N 1
ATOM 798 C CA . VAL A 1 106 ? -8.578 -0.689 -19.063 1.00 64.69 106 VAL A CA 1
ATOM 799 C C . VAL A 1 106 ? -9.058 -0.097 -20.396 1.00 64.69 106 VAL A C 1
ATOM 801 O O . VAL A 1 106 ? -9.630 0.995 -20.422 1.00 64.69 106 VAL A O 1
ATOM 804 N N . GLY A 1 107 ? -8.868 -0.822 -21.505 1.00 56.34 107 GLY A N 1
ATOM 805 C CA . GLY A 1 107 ? -9.416 -0.453 -22.813 1.00 56.34 107 GLY A CA 1
ATOM 806 C C . GLY A 1 107 ? -10.950 -0.449 -22.849 1.00 56.34 107 GLY A C 1
ATOM 807 O O . GLY A 1 107 ? -11.553 0.369 -23.550 1.00 56.34 107 GLY A O 1
ATOM 808 N N . GLU A 1 108 ? -11.590 -1.298 -22.044 1.00 57.94 108 GLU A N 1
ATOM 809 C CA . GLU A 1 108 ? -13.022 -1.24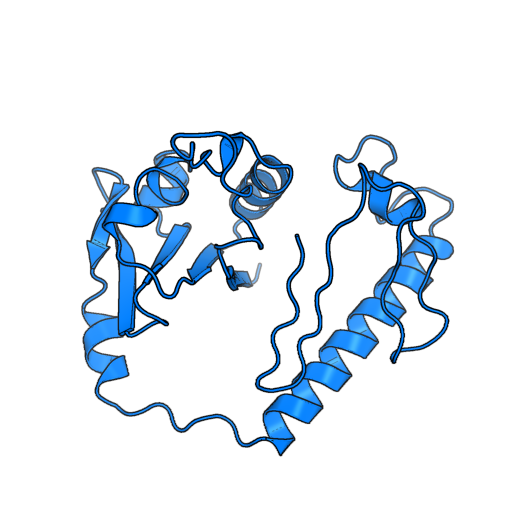6 -21.767 1.00 57.94 108 GLU A CA 1
ATOM 810 C C . GLU A 1 108 ? -13.253 -0.168 -20.708 1.00 57.94 108 GLU A C 1
ATOM 812 O O . GLU A 1 108 ? -13.177 -0.425 -19.513 1.00 57.94 108 GLU A O 1
ATOM 817 N N . ARG A 1 109 ? -13.472 1.080 -21.148 1.00 53.84 109 ARG A N 1
ATOM 818 C CA . ARG A 1 109 ? -13.699 2.245 -20.273 1.00 53.84 109 ARG A CA 1
ATOM 819 C C . ARG A 1 109 ? -14.600 1.880 -19.088 1.00 53.84 109 ARG A C 1
ATOM 821 O O . ARG A 1 109 ? -15.823 1.854 -19.232 1.00 53.84 109 ARG A O 1
ATOM 828 N N . VAL A 1 110 ? -14.003 1.665 -17.914 1.00 56.34 110 VAL A N 1
ATOM 829 C CA . VAL A 1 110 ? -14.748 1.600 -16.658 1.00 56.34 110 VAL A CA 1
ATOM 830 C C . VAL A 1 110 ? -15.440 2.947 -16.548 1.00 56.34 110 VAL A C 1
ATOM 832 O O . VAL A 1 110 ? -14.776 3.987 -16.514 1.00 56.34 110 VAL A O 1
ATOM 835 N N . GLN A 1 111 ? -16.773 2.955 -16.607 1.00 55.59 111 GLN A N 1
ATOM 836 C CA . GLN A 1 111 ? -17.490 4.209 -16.454 1.00 55.59 111 GLN A CA 1
ATOM 837 C C . GLN A 1 111 ? -17.130 4.783 -15.083 1.00 55.59 111 GLN A C 1
ATOM 839 O O . GLN A 1 111 ? -17.175 4.041 -14.095 1.00 55.59 111 GLN A O 1
ATOM 844 N N . PRO A 1 112 ? -16.748 6.070 -15.009 1.00 63.53 112 PRO A N 1
ATOM 845 C CA . PRO A 1 112 ? -16.532 6.718 -13.730 1.00 63.53 112 PRO A CA 1
ATOM 846 C C . PRO A 1 112 ? -17.754 6.473 -12.850 1.00 63.53 112 PRO A C 1
ATOM 848 O O . PRO A 1 112 ? -18.888 6.603 -13.323 1.00 63.53 112 PRO A O 1
ATOM 851 N N . MET A 1 113 ? -17.534 6.107 -11.585 1.00 69.50 113 MET A N 1
ATOM 852 C CA . MET A 1 113 ? -18.639 6.050 -10.634 1.00 69.50 113 MET A CA 1
ATOM 853 C C . MET A 1 113 ? -19.335 7.410 -10.632 1.00 69.50 113 MET A C 1
ATOM 855 O O . MET A 1 113 ? -18.677 8.455 -10.659 1.00 69.50 113 MET A O 1
ATOM 859 N N . SER A 1 114 ? -20.666 7.404 -10.625 1.00 79.56 114 SER A N 1
ATOM 860 C CA . SER A 1 114 ? -21.405 8.654 -10.512 1.00 79.56 114 SER A CA 1
ATOM 861 C C . SER A 1 114 ? -21.066 9.323 -9.177 1.00 79.56 114 SER A C 1
ATOM 863 O O . SER A 1 114 ? -20.792 8.649 -8.181 1.00 79.56 114 SER A O 1
ATOM 865 N N . SER A 1 115 ? -21.096 10.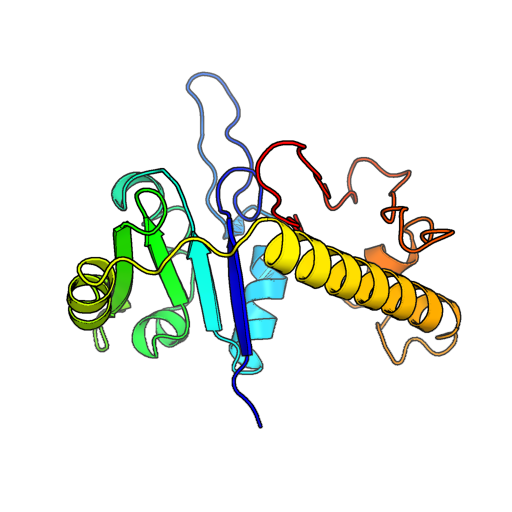656 -9.137 1.00 76.25 115 SER A N 1
ATOM 866 C CA . SER A 1 115 ? -20.788 11.419 -7.919 1.00 76.25 115 SER A CA 1
ATOM 867 C C . SER A 1 115 ? -21.627 10.971 -6.720 1.00 76.25 115 SER A C 1
ATOM 869 O O . SER A 1 115 ? -21.119 10.921 -5.607 1.00 76.25 115 SER A O 1
ATOM 871 N N . HIS A 1 116 ? -22.873 10.560 -6.969 1.00 79.31 116 HIS A N 1
ATOM 872 C CA . HIS A 1 116 ? -23.769 10.018 -5.955 1.00 79.31 116 HIS A CA 1
ATOM 873 C C . HIS A 1 116 ? -23.259 8.701 -5.345 1.00 79.31 116 HIS A C 1
ATOM 875 O O . HIS A 1 116 ? -23.223 8.569 -4.128 1.00 79.31 116 HIS A O 1
ATOM 881 N N . VAL A 1 117 ? -22.786 7.755 -6.166 1.00 74.81 117 VAL A N 1
ATOM 882 C CA . VAL A 1 117 ? -22.212 6.489 -5.667 1.00 74.81 117 VAL A CA 1
ATOM 883 C C . VAL A 1 117 ? -20.949 6.756 -4.848 1.00 74.81 117 VAL A C 1
ATOM 885 O O . VAL A 1 117 ? -20.746 6.160 -3.794 1.00 74.81 117 VAL A O 1
ATOM 888 N N . VAL A 1 118 ? -20.107 7.690 -5.297 1.00 70.69 118 VAL A N 1
ATOM 889 C CA . VAL A 1 118 ? -18.911 8.099 -4.543 1.00 70.69 118 VAL A CA 1
ATOM 890 C C . VAL A 1 118 ? -19.297 8.713 -3.193 1.00 70.69 118 VAL A C 1
ATOM 892 O O . VAL A 1 118 ? -18.669 8.423 -2.177 1.00 70.69 118 VAL A O 1
ATOM 895 N N . GLU A 1 119 ? -20.333 9.548 -3.159 1.00 74.38 119 GLU A N 1
ATOM 896 C CA . GLU A 1 119 ? -20.875 10.128 -1.928 1.00 74.38 119 GLU A CA 1
ATOM 897 C C . GLU A 1 119 ? -21.375 9.068 -0.945 1.00 74.38 119 GLU A C 1
ATOM 899 O O . GLU A 1 119 ? -21.019 9.132 0.233 1.00 74.38 119 GLU A O 1
ATOM 904 N N . GLU A 1 120 ? -22.127 8.076 -1.422 1.00 77.44 120 GLU A N 1
ATOM 905 C CA . GLU A 1 120 ? -22.616 6.967 -0.598 1.00 77.44 120 GLU A CA 1
ATOM 906 C C . GLU A 1 120 ? -21.471 6.139 -0.012 1.00 77.44 120 GLU A C 1
ATOM 908 O O . GLU A 1 120 ? -21.443 5.888 1.194 1.00 77.44 120 GLU A O 1
ATOM 913 N N . LEU A 1 121 ? -20.481 5.765 -0.830 1.00 70.62 121 LEU A N 1
ATOM 914 C CA . LEU A 1 121 ? -19.320 5.000 -0.366 1.00 70.62 121 LEU A CA 1
ATOM 915 C C . LEU A 1 121 ? -18.545 5.743 0.729 1.00 70.62 121 LEU A C 1
ATOM 917 O O . LEU A 1 121 ? -18.046 5.134 1.675 1.00 70.62 121 LEU A O 1
ATOM 921 N N . ILE A 1 122 ? -18.478 7.069 0.638 1.00 74.00 122 ILE A N 1
ATOM 922 C CA . ILE A 1 122 ? -17.799 7.903 1.633 1.00 74.00 122 ILE A CA 1
ATOM 923 C C . ILE A 1 122 ? -18.600 8.009 2.917 1.00 74.00 122 ILE A C 1
ATOM 925 O O . ILE A 1 122 ? -18.003 7.973 3.991 1.00 74.00 122 ILE A O 1
ATOM 929 N N . ALA A 1 123 ? -19.925 8.114 2.826 1.00 76.94 123 ALA A N 1
ATOM 930 C CA . ALA A 1 123 ? -20.786 8.064 4.000 1.00 76.94 123 ALA A CA 1
ATOM 931 C C . ALA A 1 123 ? -20.627 6.722 4.736 1.00 76.94 123 ALA A C 1
ATOM 933 O O . ALA A 1 123 ? -20.418 6.708 5.947 1.00 76.94 123 ALA A O 1
ATOM 934 N N . VAL A 1 124 ? -20.608 5.603 4.003 1.00 76.81 124 VAL A N 1
ATOM 935 C CA . VAL A 1 124 ? -20.370 4.266 4.574 1.00 76.81 124 VAL A CA 1
ATOM 936 C C . VAL A 1 124 ? -18.994 4.175 5.241 1.00 76.81 124 VAL A C 1
ATOM 938 O O . VAL A 1 124 ? -18.896 3.709 6.375 1.00 76.81 124 VAL A O 1
ATOM 941 N N . GLY A 1 125 ? -17.935 4.652 4.579 1.00 73.31 125 GLY A N 1
ATOM 942 C CA . GLY A 1 125 ? -16.582 4.644 5.145 1.00 73.31 125 GLY A CA 1
ATOM 943 C C . GLY A 1 125 ? -16.456 5.491 6.414 1.00 73.31 125 GLY A C 1
ATOM 944 O O . GLY A 1 125 ? -15.852 5.059 7.394 1.00 73.31 125 GLY A O 1
ATOM 945 N N . ARG A 1 126 ? -17.076 6.677 6.427 1.00 77.50 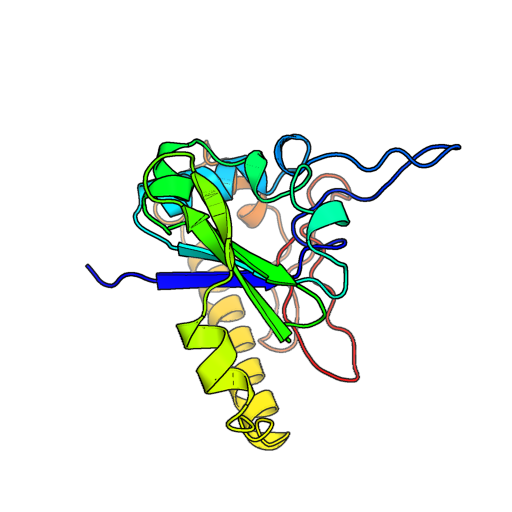126 ARG A N 1
ATOM 946 C CA . ARG A 1 126 ? -17.133 7.569 7.596 1.00 77.50 126 ARG A CA 1
ATOM 947 C C . ARG A 1 126 ? -17.849 6.929 8.778 1.00 77.50 126 ARG A C 1
ATOM 949 O O . ARG A 1 126 ? -17.341 6.982 9.895 1.00 77.50 126 ARG A O 1
ATOM 956 N N . LYS A 1 127 ? -18.984 6.282 8.520 1.00 80.25 127 LYS A N 1
ATOM 957 C CA . LYS A 1 127 ? -19.735 5.549 9.535 1.00 80.25 127 LYS A CA 1
ATOM 958 C C . LYS A 1 127 ? -18.913 4.408 10.138 1.00 80.25 127 LYS A C 1
ATOM 960 O O . LYS A 1 127 ? -18.811 4.322 11.355 1.00 80.25 127 LYS A O 1
ATOM 965 N N . GLY A 1 128 ? -18.272 3.587 9.303 1.00 77.19 128 GLY A N 1
ATOM 966 C CA . GLY A 1 128 ? -17.435 2.482 9.782 1.00 77.19 128 GLY A CA 1
ATOM 967 C C . GLY A 1 128 ? -16.244 2.954 10.622 1.00 77.19 128 GLY A C 1
ATOM 968 O O . GLY A 1 128 ? -15.925 2.344 11.639 1.00 77.19 128 GLY A O 1
ATOM 969 N N . LEU A 1 129 ? -15.620 4.077 10.247 1.00 77.44 129 LEU A N 1
ATOM 970 C CA . LEU A 1 129 ? -14.575 4.699 11.063 1.00 77.44 129 LEU A CA 1
ATOM 971 C C . LEU A 1 129 ? -15.110 5.168 12.413 1.00 77.44 129 LEU A C 1
ATOM 973 O O . LEU A 1 129 ? -14.509 4.883 13.444 1.00 77.44 129 LEU A O 1
ATOM 977 N N . PHE A 1 130 ? -16.240 5.869 12.415 1.00 81.19 130 PHE A N 1
ATOM 978 C CA . PHE A 1 130 ? -16.870 6.336 13.642 1.00 81.19 130 PHE A CA 1
ATOM 979 C C . PHE A 1 130 ? -17.204 5.173 14.590 1.00 81.19 130 PHE A C 1
ATOM 981 O O . PHE A 1 130 ? -16.846 5.227 15.766 1.00 81.19 130 PHE A O 1
ATOM 988 N N . GLU A 1 131 ? -17.808 4.100 14.075 1.00 84.88 131 GLU A N 1
ATOM 989 C CA . GLU A 1 131 ? -18.112 2.881 14.836 1.00 84.88 131 GLU A CA 1
ATOM 990 C C . GLU A 1 131 ? -16.841 2.228 15.399 1.00 84.88 131 GLU A C 1
ATOM 992 O O . GLU A 1 131 ? -16.783 1.951 16.595 1.00 84.88 131 GLU A O 1
ATOM 997 N N . PHE A 1 132 ? -15.786 2.086 14.588 1.00 85.00 132 PHE A N 1
ATOM 998 C CA . PHE A 1 132 ? -14.503 1.547 15.045 1.00 85.00 132 PHE A CA 1
ATOM 999 C C . PHE A 1 132 ? -13.930 2.326 16.236 1.00 85.00 132 PHE A C 1
ATOM 1001 O O . PHE A 1 132 ? -13.512 1.717 17.219 1.00 85.00 132 PHE A O 1
ATOM 1008 N N . TYR A 1 133 ? -13.924 3.663 16.189 1.00 84.25 133 TYR A N 1
ATOM 1009 C CA . TYR A 1 133 ? -13.412 4.455 17.310 1.00 84.25 133 TYR A CA 1
ATOM 1010 C C . TYR A 1 133 ? -14.320 4.383 18.538 1.00 84.25 133 TYR A C 1
ATOM 1012 O O . TYR A 1 133 ? -13.802 4.369 19.652 1.00 84.25 133 TYR A O 1
ATOM 1020 N N . GLN A 1 134 ? -15.643 4.288 18.374 1.00 85.31 134 GLN A N 1
ATOM 1021 C CA . GLN A 1 134 ? -16.535 4.048 19.513 1.00 85.31 134 GLN A CA 1
ATOM 1022 C C . GLN A 1 134 ? -16.249 2.710 20.193 1.00 85.31 134 GLN A C 1
ATOM 1024 O O . GLN A 1 134 ? -16.209 2.646 21.422 1.00 85.31 134 GLN A O 1
ATOM 1029 N N . ASP A 1 135 ? -16.047 1.655 19.409 1.00 87.19 135 ASP A N 1
ATOM 1030 C CA . ASP A 1 135 ? -15.728 0.331 19.934 1.00 87.19 135 ASP A CA 1
ATOM 1031 C C . ASP A 1 135 ? -14.355 0.337 20.609 1.00 87.19 135 ASP A C 1
ATOM 1033 O O . ASP A 1 135 ? -14.220 -0.130 21.738 1.00 87.19 135 ASP A O 1
ATOM 1037 N N . LEU A 1 136 ? -13.362 0.981 19.991 1.00 86.06 136 LEU A N 1
ATOM 1038 C CA . LEU A 1 136 ? -12.024 1.141 20.557 1.00 86.06 136 LEU A CA 1
ATOM 1039 C C . LEU A 1 136 ? -12.031 1.888 21.903 1.00 86.06 136 LEU A C 1
ATOM 1041 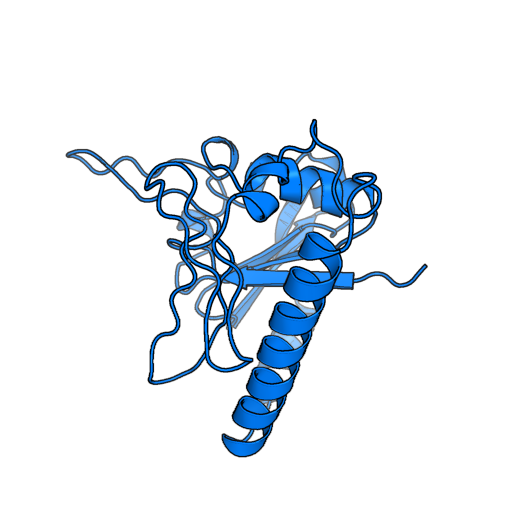O O . LEU A 1 136 ? -11.216 1.588 22.773 1.00 86.06 136 LEU A O 1
ATOM 1045 N N . GLN A 1 137 ? -12.945 2.844 22.098 1.00 83.12 137 GLN A N 1
ATOM 1046 C CA . GLN A 1 137 ? -13.111 3.547 23.375 1.00 83.12 137 GLN A CA 1
ATOM 1047 C C . GLN A 1 137 ? -13.769 2.710 24.469 1.00 83.12 137 GLN A C 1
ATOM 1049 O O . GLN A 1 137 ? -13.537 2.972 25.645 1.00 83.12 137 GLN A O 1
ATOM 1054 N N . ARG A 1 138 ? -14.615 1.750 24.092 1.00 87.38 138 ARG A N 1
ATOM 1055 C CA . ARG A 1 138 ? -15.291 0.835 25.024 1.00 87.38 138 ARG A CA 1
ATOM 1056 C C . ARG A 1 138 ? -14.444 -0.401 25.338 1.00 87.38 138 ARG A C 1
ATOM 1058 O O . ARG A 1 138 ? -14.786 -1.160 26.239 1.00 87.38 138 ARG A O 1
ATOM 1065 N N . ASP A 1 139 ? -13.368 -0.610 24.586 1.00 89.12 139 ASP A N 1
ATOM 1066 C CA . ASP A 1 139 ? -12.459 -1.746 24.705 1.00 89.12 139 ASP A CA 1
ATOM 1067 C C . ASP A 1 139 ? -11.431 -1.543 25.831 1.00 89.12 139 ASP A C 1
ATOM 1069 O O . ASP A 1 139 ? -10.250 -1.271 25.584 1.00 89.12 139 ASP A O 1
ATOM 1073 N N . ASP A 1 140 ? -11.904 -1.654 27.075 1.00 86.00 140 ASP A N 1
ATOM 1074 C CA . ASP A 1 140 ? -11.111 -1.473 28.301 1.00 86.00 140 ASP A CA 1
ATOM 1075 C C . ASP A 1 140 ? -10.074 -2.590 28.536 1.00 86.00 140 ASP A C 1
ATOM 1077 O O . ASP A 1 140 ? -9.085 -2.391 29.250 1.00 86.00 140 ASP A O 1
ATOM 1081 N N . ASP A 1 141 ? -10.279 -3.772 27.950 1.00 89.25 141 ASP A N 1
ATOM 1082 C CA . ASP A 1 141 ? -9.414 -4.949 28.110 1.00 89.25 141 ASP A CA 1
ATOM 1083 C C . ASP A 1 141 ? -8.342 -5.082 27.015 1.00 89.25 141 ASP A C 1
ATOM 1085 O O . ASP A 1 141 ? -7.506 -5.987 27.066 1.00 89.25 141 ASP A O 1
ATOM 1089 N N . PHE A 1 142 ? -8.299 -4.126 26.084 1.00 86.75 142 PHE A N 1
ATOM 1090 C CA . PHE A 1 142 ? -7.355 -4.080 24.972 1.00 86.75 142 PHE A CA 1
ATOM 1091 C C . PHE A 1 142 ? -7.485 -5.256 23.987 1.00 86.75 142 PHE A C 1
ATOM 1093 O O . PHE A 1 142 ? -6.505 -5.598 23.317 1.00 86.75 142 PHE A O 1
ATOM 1100 N N . SER A 1 143 ? -8.674 -5.860 23.877 1.00 87.44 143 SER A N 1
ATOM 1101 C CA . SER A 1 143 ? -8.934 -6.994 22.986 1.00 87.44 143 SER A CA 1
ATOM 1102 C C . SER A 1 143 ? -8.924 -6.625 21.497 1.00 87.44 143 SER A C 1
ATOM 1104 O O . SER A 1 143 ? -8.403 -7.387 20.680 1.00 87.44 143 SER A O 1
ATOM 1106 N N . LEU A 1 144 ? -9.441 -5.446 21.135 1.00 80.12 144 LEU A N 1
ATOM 1107 C CA . LEU A 1 144 ? -9.475 -4.954 19.753 1.00 80.12 144 LEU A CA 1
ATOM 1108 C C . LEU A 1 144 ? -8.111 -4.433 19.308 1.00 80.12 144 LEU A C 1
ATOM 1110 O O . LEU A 1 144 ? -7.739 -4.552 18.141 1.00 80.12 144 LEU A O 1
ATOM 1114 N N . LEU A 1 145 ? -7.368 -3.838 20.242 1.00 80.19 145 LEU A N 1
ATOM 1115 C CA . LEU A 1 145 ? -6.052 -3.279 19.968 1.00 80.19 145 LEU A CA 1
ATOM 1116 C C . LEU A 1 145 ? -5.138 -3.382 21.197 1.00 80.19 145 LEU A C 1
ATOM 1118 O O . LEU A 1 145 ? -5.236 -2.522 22.086 1.00 80.19 145 LEU A O 1
ATOM 1122 N N . PRO A 1 146 ? -4.253 -4.397 21.246 1.00 85.56 146 PRO A N 1
ATOM 1123 C CA . PRO A 1 146 ? -3.324 -4.610 22.351 1.00 85.56 146 PRO A CA 1
ATOM 1124 C C . PRO A 1 146 ? -2.393 -3.416 22.580 1.00 85.56 146 PRO A C 1
ATOM 1126 O O . PRO A 1 146 ? -1.982 -2.751 21.631 1.00 85.56 146 PRO A O 1
ATOM 1129 N N . LYS A 1 147 ? -1.990 -3.178 23.835 1.00 82.12 147 LYS A N 1
ATOM 1130 C CA . LYS A 1 147 ? -1.093 -2.061 24.205 1.00 82.12 147 LYS A CA 1
ATOM 1131 C C . LYS A 1 147 ? 0.254 -2.081 23.489 1.00 82.12 147 LYS A C 1
ATOM 1133 O O . LYS A 1 147 ? 0.779 -1.027 23.161 1.00 82.12 147 LYS A O 1
ATOM 1138 N N . GLU A 1 148 ? 0.779 -3.276 23.248 1.00 83.00 148 GLU A N 1
ATOM 1139 C CA . GLU A 1 148 ? 2.077 -3.477 22.596 1.00 83.00 148 GLU A CA 1
ATOM 1140 C C . GLU A 1 148 ? 1.979 -3.402 21.063 1.00 83.00 148 GLU A C 1
ATOM 1142 O O . GLU A 1 148 ? 2.978 -3.566 20.365 1.00 83.00 148 GLU A O 1
ATOM 1147 N N . SER A 1 149 ? 0.772 -3.202 20.519 1.00 76.88 149 SER A N 1
ATOM 1148 C CA . SER A 1 149 ? 0.575 -3.085 19.079 1.00 76.88 149 SER A CA 1
ATOM 1149 C C . SER A 1 149 ? 1.287 -1.836 18.548 1.00 76.88 149 SER A C 1
ATOM 1151 O O . SER A 1 149 ? 1.127 -0.756 19.122 1.00 76.88 149 SER A O 1
ATOM 1153 N N . PRO A 1 150 ? 1.969 -1.918 17.392 1.00 60.03 150 PRO A N 1
ATOM 1154 C CA . PRO A 1 150 ? 2.458 -0.739 16.677 1.00 60.03 150 PRO A CA 1
ATOM 1155 C C . PRO A 1 150 ? 1.356 0.285 16.369 1.00 60.03 150 PRO A C 1
ATOM 1157 O O . PRO A 1 150 ? 1.642 1.466 16.203 1.00 60.03 150 PRO A O 1
ATOM 1160 N N . MET A 1 151 ? 0.090 -0.148 16.318 1.00 68.75 151 MET A N 1
ATOM 1161 C CA . MET A 1 151 ? -1.059 0.728 16.093 1.00 68.75 151 MET A CA 1
ATOM 1162 C C . MET A 1 151 ? -1.689 1.253 17.391 1.00 68.75 151 MET A C 1
ATOM 1164 O O . MET A 1 151 ? -2.655 2.006 17.320 1.00 68.75 151 MET A O 1
ATOM 1168 N N . ALA A 1 152 ? -1.156 0.930 18.578 1.00 76.62 152 ALA A N 1
ATOM 1169 C CA . ALA A 1 152 ? -1.714 1.346 19.871 1.00 76.62 152 ALA A CA 1
ATOM 1170 C C . ALA A 1 152 ? -1.890 2.872 20.016 1.00 76.62 152 ALA A C 1
ATOM 1172 O O . ALA A 1 152 ? -2.732 3.321 20.798 1.00 76.62 152 ALA A O 1
ATOM 1173 N N . PHE A 1 153 ? -1.159 3.673 19.229 1.00 71.75 153 PHE A N 1
ATOM 1174 C CA . PHE A 1 153 ? -1.343 5.124 19.142 1.00 71.75 153 PHE A CA 1
ATOM 1175 C C . PHE A 1 153 ? -2.768 5.527 18.718 1.00 71.75 153 PHE A C 1
ATOM 1177 O O . PHE A 1 153 ? -3.221 6.606 19.090 1.00 71.75 153 PHE A O 1
ATOM 1184 N N . LEU A 1 154 ? -3.518 4.669 18.011 1.00 75.56 154 LEU A N 1
ATOM 1185 C CA . LEU A 1 154 ? -4.904 4.944 17.614 1.00 75.56 154 LEU A CA 1
ATOM 1186 C C . LEU A 1 154 ? -5.820 5.208 18.820 1.00 75.56 154 LEU A C 1
ATOM 1188 O O . LEU A 1 154 ? -6.768 5.977 18.700 1.00 75.56 154 LEU A O 1
ATOM 1192 N N . ARG A 1 155 ? -5.511 4.642 19.997 1.00 77.44 155 ARG A N 1
ATOM 1193 C CA . ARG A 1 155 ? -6.231 4.919 21.258 1.00 77.44 155 ARG A CA 1
ATOM 1194 C C . ARG A 1 155 ? -5.934 6.291 21.853 1.00 77.44 155 ARG A C 1
ATOM 1196 O O . ARG A 1 155 ? -6.662 6.745 22.728 1.00 77.44 155 ARG A O 1
ATOM 1203 N N . GLN A 1 156 ? -4.835 6.910 21.436 1.00 75.56 156 GLN A N 1
ATOM 1204 C CA . GLN A 1 156 ? -4.406 8.227 21.905 1.00 75.56 156 GLN A CA 1
ATOM 1205 C C . GLN A 1 156 ? -5.028 9.351 21.069 1.00 75.56 156 GLN A C 1
ATOM 1207 O O . GLN A 1 156 ? -4.967 10.515 21.462 1.00 75.56 156 GLN A O 1
ATOM 1212 N N . LEU A 1 157 ? -5.625 9.011 19.923 1.00 73.31 157 LEU A N 1
ATOM 1213 C CA . LEU A 1 157 ? -6.338 9.960 19.082 1.00 73.31 157 LEU A CA 1
ATOM 1214 C C . LEU A 1 157 ? -7.619 10.412 19.777 1.00 73.31 157 LEU A C 1
ATOM 1216 O O . LEU A 1 157 ? -8.315 9.623 20.420 1.00 73.31 157 LEU A O 1
ATOM 1220 N N . GLN A 1 158 ? -7.957 11.687 19.605 1.00 70.38 158 GLN A N 1
ATOM 1221 C CA . GLN A 1 158 ? -9.260 12.180 20.007 1.00 70.38 158 GLN A CA 1
ATOM 1222 C C . GLN A 1 158 ? -10.318 11.480 19.142 1.00 70.38 158 GLN A C 1
ATOM 1224 O O . GLN A 1 158 ? -10.219 11.530 17.909 1.00 70.38 158 GLN A O 1
ATOM 1229 N N . PRO A 1 159 ? -11.309 10.813 19.757 1.00 71.00 159 PRO A N 1
ATOM 1230 C CA . PRO A 1 159 ? -12.369 10.151 19.013 1.00 71.00 159 PRO A CA 1
ATOM 1231 C C . PRO A 1 159 ? -13.164 11.185 18.199 1.00 71.00 159 PRO A C 1
ATOM 1233 O O . PRO A 1 159 ? -13.368 12.311 18.666 1.00 71.00 159 PRO A O 1
ATOM 1236 N N . PRO A 1 160 ? -13.666 10.813 17.016 1.00 70.62 160 PRO A N 1
ATOM 1237 C CA . PRO A 1 160 ? -14.639 11.635 16.312 1.00 70.62 160 PRO A CA 1
ATOM 1238 C C . PRO A 1 160 ? -15.935 11.731 17.135 1.00 70.62 160 PRO A C 1
ATOM 1240 O O . PRO A 1 160 ? -16.443 10.717 17.615 1.00 70.62 160 PRO A O 1
ATOM 1243 N N . LEU A 1 161 ? -16.496 12.934 17.292 1.00 75.44 161 LEU A N 1
ATOM 1244 C CA . LEU A 1 161 ? -17.784 13.141 17.975 1.00 75.44 161 LEU A CA 1
ATOM 1245 C C . LEU A 1 161 ? -18.980 12.849 17.054 1.00 75.44 161 LEU A C 1
ATOM 1247 O O . LEU A 1 161 ? -20.115 12.740 17.518 1.00 75.44 161 LEU A O 1
ATOM 1251 N N . SER A 1 162 ? -18.734 12.713 15.747 1.00 79.19 162 SER A N 1
ATOM 1252 C CA . SER A 1 162 ? -19.728 12.356 14.734 1.00 79.19 162 SER A CA 1
ATOM 1253 C C . SER A 1 162 ? -19.085 11.704 13.505 1.00 79.19 162 SER A C 1
ATOM 1255 O O . SER A 1 162 ? -17.880 11.813 13.298 1.00 79.19 162 SER A O 1
ATOM 1257 N N . GLU A 1 163 ? -19.894 11.107 12.625 1.00 75.00 163 GLU A N 1
ATOM 1258 C CA . GLU A 1 163 ? -19.451 10.562 11.325 1.00 75.00 163 GLU A CA 1
ATOM 1259 C C . GLU A 1 163 ? -18.847 11.637 10.387 1.00 75.00 163 GLU A C 1
ATOM 1261 O O . GLU A 1 163 ? -18.128 11.341 9.426 1.00 75.00 163 GLU A O 1
ATOM 1266 N N . ALA A 1 164 ? -19.132 12.917 10.642 1.00 70.44 164 ALA A N 1
ATOM 1267 C CA . ALA A 1 164 ? -18.557 14.021 9.881 1.00 70.44 164 ALA A CA 1
ATOM 1268 C C . ALA A 1 164 ? -17.117 14.350 10.315 1.00 70.44 164 ALA A C 1
ATOM 1270 O O . ALA A 1 164 ? -16.357 14.918 9.523 1.00 70.44 164 ALA A O 1
ATOM 1271 N N . GLU A 1 165 ? -16.737 13.978 11.537 1.00 67.00 165 GLU A N 1
ATOM 1272 C CA . GLU A 1 165 ? -15.436 14.279 12.122 1.00 67.00 165 GLU A CA 1
ATOM 1273 C C . GLU A 1 165 ? -14.405 13.194 11.815 1.00 67.00 165 GLU A C 1
ATOM 1275 O O . GLU A 1 165 ? -14.722 12.015 11.668 1.00 67.00 165 GLU A O 1
ATOM 1280 N N . ILE A 1 166 ? -13.145 13.616 11.713 1.00 65.06 166 ILE A N 1
ATOM 1281 C CA . ILE A 1 166 ? -12.001 12.715 11.600 1.00 65.06 166 ILE A CA 1
ATOM 1282 C C . ILE A 1 166 ? -11.300 12.625 12.961 1.00 65.06 166 ILE A C 1
ATOM 1284 O O . ILE A 1 166 ? -11.226 13.636 13.664 1.00 65.06 166 ILE A O 1
ATOM 1288 N N . PRO A 1 167 ? -10.770 11.453 13.340 1.00 65.00 167 PRO A N 1
ATOM 1289 C CA . PRO A 1 167 ? -9.932 11.329 14.524 1.00 65.00 167 PRO A CA 1
ATOM 1290 C C . PRO A 1 167 ? -8.694 12.215 14.376 1.00 65.00 167 PRO A C 1
ATOM 1292 O O . PRO A 1 167 ? -8.059 12.228 13.318 1.00 65.00 167 PRO A O 1
ATOM 1295 N N . VAL A 1 168 ? -8.337 12.945 15.429 1.00 62.91 168 VAL A N 1
ATOM 1296 C CA . VAL A 1 168 ? -7.192 13.866 15.417 1.00 62.91 168 VAL A CA 1
ATOM 1297 C C . VAL A 1 168 ? -6.208 13.529 16.530 1.00 62.91 168 VAL A C 1
ATOM 1299 O O . VAL A 1 168 ? -6.601 13.239 17.658 1.00 62.91 168 VAL A O 1
ATOM 1302 N N . SER A 1 169 ? -4.913 13.574 16.218 1.00 59.28 169 SER A N 1
ATOM 1303 C CA . SER A 1 169 ? -3.845 13.500 17.220 1.00 59.28 169 SER A CA 1
ATOM 1304 C C . SER A 1 169 ? -3.486 14.905 17.694 1.00 59.28 169 SER A C 1
ATOM 1306 O O . SER A 1 169 ? -3.319 15.807 16.870 1.00 59.28 169 SER A O 1
ATOM 1308 N N . SER A 1 170 ? -3.298 15.092 19.000 1.00 55.94 170 SER A N 1
ATOM 1309 C CA . SER A 1 170 ? -2.623 16.278 19.549 1.00 55.94 170 SER A CA 1
ATOM 1310 C C . SER A 1 170 ? -1.093 16.167 19.485 1.00 55.94 170 SER A C 1
ATOM 1312 O O . SER A 1 170 ? -0.394 17.168 19.638 1.00 55.94 170 SER A O 1
ATOM 1314 N N . ASP A 1 171 ? -0.573 14.967 19.218 1.00 54.50 171 ASP A N 1
ATOM 1315 C CA . ASP A 1 171 ? 0.843 14.685 19.023 1.00 54.50 171 ASP A CA 1
ATOM 1316 C C . ASP A 1 171 ? 1.186 14.657 17.525 1.00 54.50 171 ASP A C 1
ATOM 1318 O O . ASP A 1 171 ? 0.747 13.774 16.777 1.00 54.50 171 ASP A O 1
ATOM 1322 N N . ALA A 1 172 ? 1.990 15.632 17.093 1.00 50.59 172 ALA A N 1
ATOM 1323 C CA . ALA A 1 172 ? 2.431 15.787 15.710 1.00 50.59 172 ALA A CA 1
ATOM 1324 C C . ALA A 1 172 ? 3.327 14.634 15.216 1.00 50.59 172 ALA A C 1
ATOM 1326 O O . ALA A 1 172 ? 3.437 14.448 14.005 1.00 50.59 172 ALA A O 1
ATOM 1327 N N . ALA A 1 173 ? 3.949 13.865 16.118 1.00 51.16 173 ALA A N 1
ATOM 1328 C CA . ALA A 1 173 ? 4.767 12.703 15.771 1.00 51.16 173 ALA A CA 1
ATOM 1329 C C . ALA A 1 173 ? 3.933 11.435 15.510 1.00 51.16 173 ALA A C 1
ATOM 1331 O O . ALA A 1 173 ? 4.389 10.549 14.793 1.00 51.16 173 ALA A O 1
ATOM 1332 N N . ASN A 1 174 ? 2.709 11.375 16.046 1.00 46.91 174 ASN A N 1
ATOM 1333 C CA . ASN A 1 174 ? 1.815 10.212 15.994 1.00 46.91 174 ASN A CA 1
ATOM 1334 C C . ASN A 1 174 ? 0.607 10.414 15.069 1.00 46.91 174 ASN A C 1
ATOM 1336 O O . ASN A 1 174 ? -0.360 9.665 15.152 1.00 46.91 174 ASN A O 1
ATOM 1340 N N . CYS A 1 175 ? 0.605 11.458 14.238 1.00 43.94 175 CYS A N 1
ATOM 1341 C CA . CYS A 1 175 ? -0.563 11.808 13.440 1.00 43.94 175 CYS A CA 1
ATOM 1342 C C . CYS A 1 175 ? -0.617 10.982 12.143 1.00 43.94 175 CYS A C 1
ATOM 1344 O O . CYS A 1 175 ? 0.162 11.271 11.227 1.00 43.94 175 CYS A O 1
ATOM 1346 N N . PRO A 1 176 ? -1.556 10.024 12.000 1.00 46.53 176 PRO A N 1
ATOM 1347 C CA . PRO A 1 176 ? -1.940 9.558 10.687 1.00 46.53 176 PRO A CA 1
ATOM 1348 C C . PRO A 1 176 ? -2.653 10.715 9.995 1.00 46.53 176 PRO A C 1
ATOM 1350 O O . PRO A 1 176 ? -3.692 11.207 10.445 1.00 46.53 176 PRO A O 1
ATOM 1353 N N . ARG A 1 177 ? -2.057 11.245 8.932 1.00 42.47 177 ARG A N 1
ATOM 1354 C CA . ARG A 1 177 ? -2.574 12.440 8.265 1.00 42.47 177 ARG A CA 1
ATOM 1355 C C . ARG A 1 177 ? -3.770 12.064 7.388 1.00 42.47 177 ARG A C 1
ATOM 1357 O O . ARG A 1 177 ? -3.608 11.842 6.195 1.00 42.47 177 ARG A O 1
ATOM 1364 N N . VAL A 1 178 ? -4.974 12.041 7.962 1.00 43.31 178 VAL A N 1
ATOM 1365 C CA . VAL A 1 178 ? -6.227 11.890 7.201 1.00 43.31 178 VAL A CA 1
ATOM 1366 C C . VAL A 1 178 ? -6.514 13.200 6.454 1.00 43.31 178 VAL A C 1
ATOM 1368 O O . VAL A 1 178 ? -7.138 14.118 6.983 1.00 43.31 178 VAL A O 1
ATOM 1371 N N . GLU A 1 179 ? -6.018 13.334 5.222 1.00 37.03 179 GLU A N 1
ATOM 1372 C CA . GLU A 1 179 ? -6.391 14.447 4.339 1.00 37.03 179 GLU A CA 1
ATOM 1373 C C . GLU A 1 179 ? -7.675 14.111 3.570 1.00 37.03 179 GLU A C 1
ATOM 1375 O O . GLU A 1 179 ? -7.676 13.270 2.675 1.00 37.03 179 GLU A O 1
ATOM 1380 N N . VAL A 1 180 ? -8.762 14.832 3.859 1.00 35.94 180 VAL A N 1
ATOM 1381 C CA . VAL A 1 180 ? -9.938 14.894 2.979 1.00 35.94 180 VAL A CA 1
ATOM 1382 C C . VAL A 1 180 ? -9.773 16.117 2.080 1.00 35.94 180 VAL A C 1
ATOM 1384 O O . VAL A 1 180 ? -9.962 17.246 2.526 1.00 35.94 180 VAL A O 1
ATOM 1387 N N . ARG A 1 181 ? -9.388 15.917 0.815 1.00 33.84 181 ARG A N 1
ATOM 1388 C CA . ARG A 1 181 ? -9.335 17.005 -0.176 1.00 33.84 181 ARG A CA 1
ATOM 1389 C C . ARG A 1 181 ? -10.657 17.077 -0.940 1.00 33.84 181 ARG A C 1
ATOM 1391 O O . ARG A 1 181 ? -11.085 16.096 -1.550 1.00 33.84 181 ARG A O 1
ATOM 1398 N N . GLU A 1 182 ? -11.314 18.233 -0.905 1.00 34.25 182 GLU A N 1
ATOM 1399 C CA . GLU A 1 182 ? -12.487 18.496 -1.740 1.00 34.25 182 GLU A CA 1
ATOM 1400 C C . GLU A 1 182 ? -12.079 18.540 -3.219 1.00 34.25 182 GLU A C 1
ATOM 1402 O O . GLU A 1 182 ? -11.123 19.221 -3.585 1.00 34.25 182 GLU A O 1
ATOM 1407 N N . GLY A 1 183 ? -12.798 17.798 -4.070 1.00 38.62 183 GLY A N 1
ATOM 1408 C CA . GLY A 1 183 ? -12.631 17.854 -5.527 1.00 38.62 183 GLY A CA 1
ATOM 1409 C C . GLY A 1 183 ? -12.382 16.532 -6.260 1.00 38.62 183 GLY A C 1
ATOM 1410 O O . GLY A 1 183 ? -12.351 16.576 -7.480 1.00 38.62 183 GLY A O 1
ATOM 1411 N N . ASN A 1 184 ? -12.206 15.397 -5.567 1.00 31.48 184 ASN A N 1
ATOM 1412 C CA . ASN A 1 184 ? -12.350 14.003 -6.052 1.00 31.48 184 ASN A CA 1
ATOM 1413 C C . ASN A 1 184 ? -11.791 13.066 -4.972 1.00 31.48 184 ASN A C 1
ATOM 1415 O O . ASN A 1 184 ? -10.585 12.935 -4.788 1.00 31.48 184 ASN A O 1
ATOM 1419 N N . ARG A 1 185 ? -12.700 12.502 -4.184 1.00 32.44 185 ARG A N 1
ATOM 1420 C CA . ARG A 1 185 ? -12.479 12.108 -2.794 1.00 32.44 185 ARG A CA 1
ATOM 1421 C C . ARG A 1 185 ? -11.763 10.750 -2.664 1.00 32.44 185 ARG A C 1
ATOM 1423 O O . ARG A 1 185 ? -12.285 9.736 -3.115 1.00 32.44 185 ARG A O 1
ATOM 1430 N N . ALA A 1 186 ? -10.631 10.743 -1.962 1.00 31.20 186 ALA A N 1
ATOM 1431 C CA . ALA A 1 186 ? -9.984 9.556 -1.403 1.00 31.20 186 ALA A CA 1
ATOM 1432 C C . ALA A 1 186 ? -9.869 9.724 0.121 1.00 31.20 186 ALA A C 1
ATOM 1434 O O . ALA A 1 186 ? -9.617 10.831 0.598 1.00 31.20 186 ALA A O 1
ATOM 1435 N N . VAL A 1 187 ? -10.072 8.641 0.877 1.00 33.88 187 VAL A N 1
ATOM 1436 C CA . VAL A 1 187 ? -9.736 8.571 2.306 1.00 33.88 187 VAL A CA 1
ATOM 1437 C C . VAL A 1 187 ? -8.371 7.912 2.391 1.00 33.88 187 VAL A C 1
ATOM 1439 O O . VAL A 1 187 ? -8.220 6.732 2.083 1.00 33.88 187 VAL A O 1
ATOM 1442 N N . VAL A 1 188 ? -7.371 8.706 2.740 1.00 35.28 188 VAL A N 1
ATOM 1443 C CA . VAL A 1 188 ? -5.987 8.270 2.868 1.00 35.28 188 VAL A CA 1
ATOM 1444 C C . VAL A 1 188 ? -5.691 8.027 4.347 1.00 35.28 188 VAL A C 1
ATOM 1446 O O . VAL A 1 188 ? -5.808 8.943 5.161 1.00 35.28 188 VAL A O 1
ATOM 1449 N N . PHE A 1 189 ? -5.312 6.794 4.681 1.00 36.41 189 PHE A N 1
ATOM 1450 C CA . PHE A 1 189 ? -4.677 6.456 5.952 1.00 36.41 189 PHE A CA 1
ATOM 1451 C C . PHE A 1 189 ? -3.161 6.552 5.734 1.00 36.41 189 PHE A C 1
ATOM 1453 O O . PHE A 1 189 ? -2.625 5.798 4.921 1.00 36.41 189 PHE A O 1
ATOM 1460 N N . VAL A 1 190 ? -2.501 7.508 6.392 1.00 37.91 190 VAL A N 1
ATOM 1461 C CA . VAL A 1 190 ? -1.026 7.613 6.457 1.00 37.91 190 VAL A CA 1
ATOM 1462 C C . VAL A 1 190 ? -0.556 7.041 7.771 1.00 37.91 190 VAL A C 1
ATOM 1464 O O . VAL A 1 190 ? -1.183 7.438 8.769 1.00 37.91 190 VAL A O 1
#

InterPro domains:
  IPR036412 HAD-like superfamily [SSF56784] (1-91)

pLDDT: mean 78.58, std 17.23, range [31.2, 97.94]

Foldseek 3Di:
DDAAEDEAEEAVFQFDHWDDVVTDGAASVVDLNPVVVLVCVVVRYAYEYEYLADCVVHVRRYQVVDDLVCQLVQSYKYQYNRNCWIWGANNPRSHTDTDVVSNVVVVVPPDPDPPVVVVVVLLVVLVVQLVVLVVLQVCPVCPVHNCPDSLVCSVQWDHAPDSVDDTAHPDPVSGQDQDADPDRGDGGGD

Secondary structure (DSSP, 8-state):
-PPPEEEEETBTTTBPPPBTTTTB---GGGSTTHHHHHHHHHTT-EEEEE-SS-HHHHIIIIITTS-HHHHHTT-EEEEEGGGTEEEEE-TTT--EEE-HHHHHHHHS--PPPPHHHHHHHHHHHHHHHHHHHHHHHH-TT-SSS-TTSTTGGGGGSBPPSSTTPPPB-S-TTS-------TTS------

Radius of gyration: 17.91 Å; chains: 1; bounding box: 43×36×51 Å

Organism: Chrysotila carterae (NCBI:txid13221)

Sequence (190 aa):
MGRFALVCDLDGTLLPRPYGVPPIAPPLSHGPAYQPLLELLELGAMVVGVTGSSLDTHRKRFFEEFPLRFRTSGAVMLAVETGQHLYRGDSVSGAPLKDEAFAAMVGERVQPMSSHVVEELIAVGRKGLFEFYQDLQRDDDFSLLPKESPMAFLRQLQPPLSEAEIPVSSDAANCPRVEVREGNRAVVFV